Protein AF-0000000075722194 (afdb_homodimer)

pLDDT: mean 73.68, std 19.38, range [21.11, 94.06]

Nearest PDB structures (foldseek):
  9ce3-assembly1_A  TM=5.759E-01  e=1.492E-02  Homo sapiens
  3m8q-assembly1_B  TM=3.827E-01  e=5.830E-01  HIV-1 M:B_HXB2R
  3di6-assembly1_B  TM=3.808E-01  e=1.937E+00  HIV-1 M:B_HXB2R
  2ckq-assembly1_A  TM=3.871E-01  e=3.421E+00  Homo sapiens
  9ce3-assembly1_A  TM=5.761E-01  e=2.405E-02  Homo sapiens

Solvent-accessible surface area (backbone atoms only — not comparable to full-atom values): 11396 Å² total; per-residue (Å²): 122,89,60,76,87,54,60,47,37,36,37,39,38,31,50,43,80,91,59,28,29,40,36,34,57,44,65,41,91,89,52,74,88,60,55,95,56,81,46,75,43,77,42,47,63,85,51,40,50,59,49,51,54,52,32,36,51,37,45,52,55,47,41,51,32,54,74,68,65,48,82,62,74,64,65,59,64,44,48,49,48,50,51,50,46,48,47,54,58,49,45,58,52,40,56,38,55,60,40,23,63,23,112,121,89,59,76,87,54,59,46,35,37,38,39,38,30,50,43,79,92,59,28,29,40,35,34,59,46,65,40,91,87,52,76,89,60,56,92,56,82,45,74,45,77,41,46,64,84,51,41,50,59,49,52,52,51,32,37,52,36,44,53,55,48,40,51,32,54,73,69,65,47,84,64,73,64,65,59,62,44,49,49,47,49,50,50,47,48,46,55,58,48,46,58,52,41,57,36,55,60,40,22,62,24,113

Radius of gyration: 18.72 Å; Cα contacts (8 Å, |Δi|>4): 293; chains: 2; bounding box: 28×49×56 Å

Secondary structure (DSSP, 8-state):
---GGG-SEEEEEEEETTTEEEEEEEE-TTSPP-SS--SEEEEETTTHHHHHHHHHHHHHHHHHHHHHT----HHHHHHHHHHHHHHHHHHHHHHHHHHH---/---GGG-SEEEEEEEETTTEEEEEEEE-TTPPP-SS--SEEEEETTTHHHHHHHHHHHHHHHHHHHHHT----HHHHHHHHHHHHHHHHHHHHHHHHHHH---

Foldseek 3Di:
DPDPLLPQKDKDWDDDPPQKIWIAIDGDPPFDDDFDDHGIDIDHNVCVVLRVQLRVLLSNVSSVCVVVVPPPDSPPSSVVSVVVSCCVVVVVVVVVVVVPPPD/DPDPLLPQKDKDWDDDPPQKIWIAIDGDPPFDDDFPDHGIDIDHNVCVVLRVQLRVLLSNVSSVCVVVVPPPPSPPVSVVSVVVSCCVVVVVVVVVVVVPPPD

InterPro domains:
  IPR000331 Rap/Ran-GAP domain [PF02145] (1-65)
  IPR027107 Tuberin/Ral GTPase-activating protein subunit alpha [PTHR10063] (2-76)
  IPR035974 Rap/Ran-GAP superfamily [G3DSA:3.40.50.11210] (1-64)
  IPR035974 Rap/Ran-GAP superfamily [SSF111347] (1-68)

Sequence (206 aa):
MITSQFNHAHIVIYPLPHAKFAVHVFQKTGVKWFGSLRGKSVISAQALPTFIRYTAIEADVLAREFTAGIKMLPSEKVLNSRKTLWEMTNDKDNTFDQAVSLDMITSQFNHAHIVIYPLPHAKFAVHVFQKTGVKWFGSLRGKSVISAQALPTFIRYTAIEADVLAREFTAGIKMLPSEKVLNSRKTLWEMTNDKDNTFDQAVSLD

Organism: Trichomonas vaginalis (strain ATCC PRA-98 / G3) (NCBI:txid412133)

Structure (mmCIF, N/CA/C/O backbone):
data_AF-0000000075722194-model_v1
#
loop_
_entity.id
_entity.type
_entity.pdbx_description
1 polymer 'Rap-GAP domain-containing protein'
#
loop_
_atom_site.group_PDB
_atom_site.id
_atom_site.type_symbol
_atom_site.label_atom_id
_atom_site.label_alt_id
_atom_site.label_comp_id
_atom_site.label_asym_id
_atom_site.label_entity_id
_atom_site.label_seq_id
_atom_site.pdbx_PDB_ins_code
_atom_site.Cartn_x
_atom_site.Cartn_y
_atom_site.Cartn_z
_atom_site.occupancy
_atom_site.B_iso_or_equiv
_atom_site.auth_seq_id
_atom_site.auth_comp_id
_atom_site.auth_asym_id
_atom_site.auth_atom_id
_atom_site.pdbx_PDB_model_num
ATOM 1 N N . MET A 1 1 ? -13.242 -11.523 6.914 1 36.56 1 MET A N 1
ATOM 2 C CA . MET A 1 1 ? -11.805 -11.625 7.168 1 36.56 1 MET A CA 1
ATOM 3 C C . MET A 1 1 ? -11.055 -11.984 5.887 1 36.56 1 MET A C 1
ATOM 5 O O . MET A 1 1 ? -11.562 -12.727 5.051 1 36.56 1 MET A O 1
ATOM 9 N N . ILE A 1 2 ? -10.242 -11.062 5.289 1 46.34 2 ILE A N 1
ATOM 10 C CA . ILE A 1 2 ? -9.492 -11.492 4.117 1 46.34 2 ILE A CA 1
ATOM 11 C C . ILE A 1 2 ? -8.93 -12.891 4.348 1 46.34 2 ILE A C 1
ATOM 13 O O . ILE A 1 2 ? -8.266 -13.141 5.359 1 46.34 2 ILE A O 1
ATOM 17 N N . THR A 1 3 ? -9.531 -13.875 3.943 1 50.94 3 THR A N 1
ATOM 18 C CA . THR A 1 3 ? -9.133 -15.258 4.156 1 50.94 3 THR A CA 1
ATOM 19 C C . THR A 1 3 ? -7.652 -15.453 3.836 1 50.94 3 THR A C 1
ATOM 21 O O . THR A 1 3 ? -7.094 -14.75 2.996 1 50.94 3 THR A O 1
ATOM 24 N N . SER A 1 4 ? -6.887 -16.141 4.727 1 58.31 4 SER A N 1
ATOM 25 C CA . SER A 1 4 ? -5.488 -16.562 4.766 1 58.31 4 SER A CA 1
ATOM 26 C C . SER A 1 4 ? -5.051 -17.141 3.424 1 58.31 4 SER A C 1
ATOM 28 O O . SER A 1 4 ? -3.857 -17.172 3.113 1 58.31 4 SER A O 1
ATOM 30 N N . GLN A 1 5 ? -6.109 -17.5 2.605 1 61.31 5 GLN A N 1
ATOM 31 C CA . GLN A 1 5 ? -5.707 -18.281 1.438 1 61.31 5 GLN A CA 1
ATOM 32 C C . GLN A 1 5 ? -5.062 -17.391 0.38 1 61.31 5 GLN A C 1
ATOM 34 O O . GLN A 1 5 ? -4.258 -17.859 -0.428 1 61.31 5 GLN A O 1
ATOM 39 N N . PHE A 1 6 ? -5.219 -16.172 0.471 1 63.5 6 PHE A N 1
ATOM 40 C CA . PHE A 1 6 ? -4.707 -15.32 -0.602 1 63.5 6 PHE A CA 1
ATOM 41 C C . PHE A 1 6 ? -3.668 -14.344 -0.073 1 63.5 6 PHE A C 1
ATOM 43 O O . PHE A 1 6 ? -3.178 -13.492 -0.814 1 63.5 6 PHE A O 1
ATOM 50 N N . ASN A 1 7 ? -3.348 -14.57 1.104 1 76.44 7 ASN A N 1
ATOM 51 C CA . ASN A 1 7 ? -2.426 -13.586 1.657 1 76.44 7 ASN A CA 1
ATOM 52 C C . ASN A 1 7 ? -0.975 -14.039 1.525 1 76.44 7 ASN A C 1
ATOM 54 O O . ASN A 1 7 ? -0.29 -14.242 2.529 1 76.44 7 ASN A O 1
ATOM 58 N N . HIS A 1 8 ? -0.512 -14.258 0.305 1 87.31 8 HIS A N 1
ATOM 59 C CA . HIS A 1 8 ? 0.853 -14.719 0.075 1 87.31 8 HIS A CA 1
ATOM 60 C 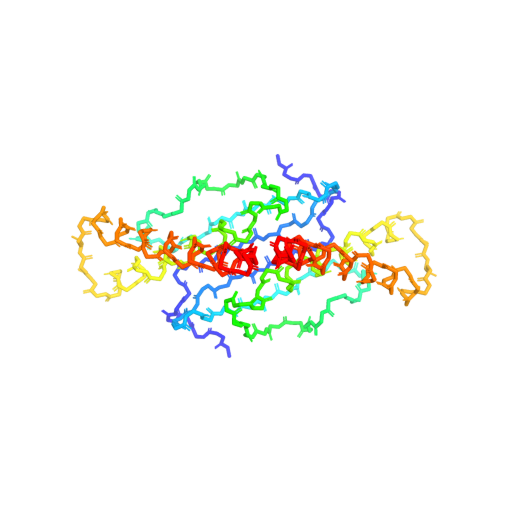C . HIS A 1 8 ? 1.833 -13.547 0.053 1 87.31 8 HIS A C 1
ATOM 62 O O . HIS A 1 8 ? 3.043 -13.742 0.188 1 87.31 8 HIS A O 1
ATOM 68 N N . ALA A 1 9 ? 1.311 -12.43 -0.056 1 89.94 9 ALA A N 1
ATOM 69 C CA . ALA A 1 9 ? 2.158 -11.234 -0.101 1 89.94 9 ALA A CA 1
ATOM 70 C C . ALA A 1 9 ? 1.374 -9.992 0.293 1 89.94 9 ALA A C 1
ATOM 72 O O . ALA A 1 9 ? 0.144 -9.969 0.207 1 89.94 9 ALA A O 1
ATOM 73 N N . HIS A 1 10 ? 2.047 -9.039 0.814 1 92.56 10 HIS A N 1
ATOM 74 C CA . HIS A 1 10 ? 1.405 -7.742 1.019 1 92.56 10 HIS A CA 1
ATOM 75 C C . HIS A 1 10 ? 2.42 -6.605 0.938 1 92.56 10 HIS A C 1
ATOM 77 O O . HIS A 1 10 ? 3.625 -6.836 1.058 1 92.56 10 HIS A O 1
ATOM 83 N N . ILE A 1 11 ? 1.909 -5.461 0.648 1 93.88 11 ILE A N 1
ATOM 84 C CA . ILE A 1 11 ? 2.695 -4.246 0.487 1 93.88 11 ILE A CA 1
ATOM 85 C C . ILE A 1 11 ? 2.316 -3.236 1.569 1 93.88 11 ILE A C 1
ATOM 87 O O . ILE A 1 11 ? 1.134 -2.961 1.782 1 93.88 11 ILE A O 1
ATOM 91 N N . VAL A 1 12 ? 3.301 -2.727 2.275 1 94 12 VAL A N 1
ATOM 92 C CA . VAL A 1 12 ? 3.068 -1.68 3.266 1 94 12 VAL A CA 1
ATOM 93 C C . VAL A 1 12 ? 3.635 -0.355 2.756 1 94 12 VAL A C 1
ATOM 95 O O . VAL A 1 12 ? 4.797 -0.286 2.346 1 94 12 VAL A O 1
ATOM 98 N N . ILE A 1 13 ? 2.799 0.685 2.795 1 94.06 13 ILE A N 1
ATOM 99 C CA . ILE A 1 13 ? 3.174 2.004 2.297 1 94.06 13 ILE A CA 1
ATOM 100 C C . ILE A 1 13 ? 3.125 3.018 3.438 1 94.06 13 ILE A C 1
ATOM 102 O O . ILE A 1 13 ? 2.113 3.133 4.133 1 94.06 13 ILE A O 1
ATOM 106 N N . TYR A 1 14 ? 4.176 3.732 3.604 1 91.94 14 TYR A N 1
ATOM 107 C CA . TYR A 1 14 ? 4.262 4.828 4.562 1 91.94 14 TYR A CA 1
ATOM 108 C C . TYR A 1 14 ? 4.414 6.164 3.846 1 91.94 14 TYR A C 1
ATOM 110 O O . TYR A 1 14 ? 5.453 6.441 3.246 1 91.94 14 TYR A O 1
ATOM 118 N N . PRO A 1 15 ? 3.355 6.973 3.943 1 89 15 PRO A N 1
ATOM 119 C CA . PRO A 1 15 ? 3.539 8.305 3.369 1 89 15 PRO A CA 1
ATOM 120 C C . PRO A 1 15 ? 4.621 9.117 4.086 1 89 15 PRO A C 1
ATOM 122 O O . PRO A 1 15 ? 4.676 9.117 5.316 1 89 15 PRO A O 1
ATOM 125 N N . LEU A 1 16 ? 5.504 9.742 3.238 1 85.31 16 LEU A N 1
ATOM 126 C CA . LEU A 1 16 ? 6.574 10.594 3.744 1 85.31 16 LEU A CA 1
ATOM 127 C C . LEU A 1 16 ? 6.391 12.031 3.271 1 85.31 16 LEU A C 1
ATOM 129 O O . LEU A 1 16 ? 5.574 12.297 2.389 1 85.31 16 LEU A O 1
ATOM 133 N N . PRO A 1 17 ? 7.055 12.859 3.832 1 78.94 17 PRO A N 1
ATOM 134 C CA . PRO A 1 17 ? 7.02 14.242 3.33 1 78.94 17 PRO A CA 1
ATOM 135 C C . PRO A 1 17 ? 7.523 14.359 1.893 1 78.94 17 PRO A C 1
ATOM 137 O O . PRO A 1 17 ? 8.297 13.516 1.437 1 78.94 17 PRO A O 1
ATOM 140 N N . HIS A 1 18 ? 6.988 15.453 1.133 1 79.25 18 HIS A N 1
ATOM 141 C CA . HIS A 1 18 ? 7.434 15.812 -0.208 1 79.25 18 HIS A CA 1
ATOM 142 C C . HIS A 1 18 ? 7.027 14.75 -1.227 1 79.25 18 HIS A C 1
ATOM 144 O O . HIS A 1 18 ? 7.82 14.383 -2.098 1 79.25 18 HIS A O 1
ATOM 150 N N . ALA A 1 19 ? 5.953 14.117 -1.006 1 78.94 19 ALA A N 1
ATOM 151 C CA . ALA A 1 19 ? 5.316 13.195 -1.95 1 78.94 19 ALA A CA 1
ATOM 152 C C . ALA A 1 19 ? 6.184 11.961 -2.182 1 78.94 19 ALA A C 1
ATOM 154 O O . ALA A 1 19 ? 6.336 11.508 -3.318 1 78.94 19 ALA A O 1
ATOM 155 N N . LYS A 1 20 ? 6.879 11.547 -1.143 1 87.12 20 LYS A N 1
ATOM 156 C CA . LYS A 1 20 ? 7.617 10.289 -1.179 1 87.12 20 LYS A CA 1
ATOM 157 C C . LYS A 1 20 ? 6.926 9.219 -0.343 1 87.12 20 LYS A C 1
ATOM 159 O O . LYS A 1 20 ? 6.125 9.539 0.54 1 87.12 20 LYS A O 1
ATOM 164 N N . PHE A 1 21 ? 7.227 8.008 -0.657 1 89.94 21 PHE A N 1
ATOM 165 C CA . PHE A 1 21 ? 6.59 6.871 0.004 1 89.94 21 PHE A CA 1
ATOM 166 C C . PHE A 1 21 ? 7.613 5.801 0.352 1 89.94 21 PHE A C 1
ATOM 168 O O . PHE A 1 21 ? 8.336 5.32 -0.522 1 89.94 21 PHE A O 1
ATOM 175 N N . ALA A 1 22 ? 7.73 5.457 1.596 1 92.56 22 ALA A N 1
ATOM 176 C CA . ALA A 1 22 ? 8.43 4.227 1.951 1 92.56 22 ALA A CA 1
ATOM 177 C C . ALA A 1 22 ? 7.555 3.004 1.707 1 92.56 22 ALA A C 1
ATOM 179 O O . ALA A 1 22 ? 6.398 2.965 2.137 1 92.56 22 ALA A O 1
ATOM 180 N N . VAL A 1 23 ? 8.062 2.033 0.975 1 93.62 23 VAL A N 1
ATOM 181 C CA . VAL A 1 23 ? 7.305 0.837 0.619 1 93.62 23 VAL A CA 1
ATOM 182 C C . VAL A 1 23 ? 8.055 -0.408 1.083 1 93.62 23 VAL A C 1
ATOM 184 O O . VAL A 1 23 ? 9.281 -0.477 0.971 1 93.62 23 VAL A O 1
ATOM 187 N N . HIS A 1 24 ? 7.359 -1.319 1.658 1 93.19 24 HIS A N 1
ATOM 188 C CA . HIS A 1 24 ? 7.895 -2.611 2.078 1 93.19 24 HIS A CA 1
ATOM 189 C C . HIS A 1 24 ? 7.039 -3.758 1.55 1 93.19 24 HIS A C 1
ATOM 191 O O . HIS A 1 24 ? 5.816 -3.762 1.732 1 93.19 24 HIS A O 1
ATOM 197 N N . VAL A 1 25 ? 7.695 -4.695 0.867 1 92.94 25 VAL A N 1
ATOM 198 C CA . VAL A 1 25 ? 7.004 -5.859 0.321 1 92.94 25 VAL A CA 1
ATOM 199 C C . VAL A 1 25 ? 7.297 -7.086 1.183 1 92.94 25 VAL A C 1
ATOM 201 O O . VAL A 1 25 ? 8.453 -7.371 1.494 1 92.94 25 VAL A O 1
ATOM 204 N N . PHE A 1 26 ? 6.223 -7.703 1.594 1 91.06 26 PHE A N 1
ATOM 205 C CA . PHE A 1 26 ? 6.32 -8.922 2.389 1 91.06 26 PHE A CA 1
ATOM 206 C C . PHE A 1 26 ? 5.746 -10.109 1.63 1 91.06 26 PHE A C 1
ATOM 208 O O . PHE A 1 26 ? 4.758 -9.977 0.903 1 91.06 26 PHE A O 1
ATOM 215 N N . GLN A 1 27 ? 6.461 -11.234 1.793 1 89.56 27 GLN A N 1
ATOM 216 C CA . GLN A 1 27 ? 5.945 -12.469 1.219 1 89.56 27 GLN A CA 1
ATOM 217 C C . GLN A 1 27 ? 6.023 -13.617 2.223 1 89.56 27 GLN A C 1
ATOM 219 O O . GLN A 1 27 ? 6.887 -13.625 3.102 1 89.56 27 GLN A O 1
ATOM 224 N N . LYS A 1 28 ? 5.176 -14.516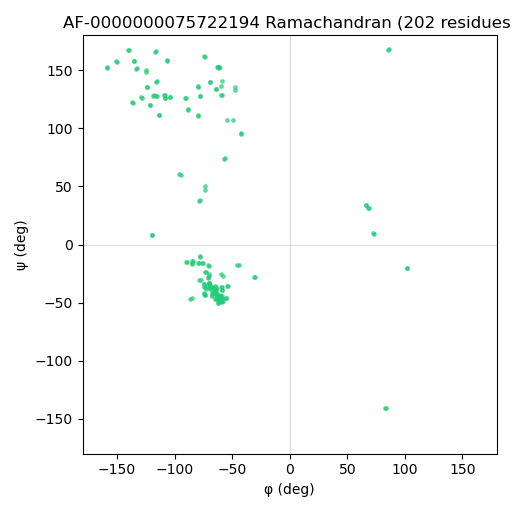 2.123 1 88.88 28 LYS A N 1
ATOM 225 C CA . LYS A 1 28 ? 5.176 -15.719 2.953 1 88.88 28 LYS A CA 1
ATOM 226 C C . LYS A 1 28 ? 6.449 -16.531 2.738 1 88.88 28 LYS A C 1
ATOM 228 O O . LYS A 1 28 ? 7 -16.562 1.637 1 88.88 28 LYS A O 1
ATOM 233 N N . THR A 1 29 ? 6.773 -17.234 3.795 1 88.75 29 THR A N 1
ATOM 234 C CA . THR A 1 29 ? 7.906 -18.156 3.688 1 88.75 29 THR A CA 1
ATOM 235 C C . THR A 1 29 ? 7.672 -19.188 2.586 1 88.75 29 THR A C 1
ATOM 237 O O . THR A 1 29 ? 6.586 -19.75 2.486 1 88.75 29 THR A O 1
ATOM 240 N N . GLY A 1 30 ? 8.641 -19.359 1.651 1 86.12 30 GLY A N 1
ATOM 241 C CA . GLY A 1 30 ? 8.523 -20.344 0.583 1 86.12 30 GLY A CA 1
ATOM 242 C C . GLY A 1 30 ? 8.125 -19.734 -0.747 1 86.12 30 GLY A C 1
ATOM 243 O O . GLY A 1 30 ? 8.281 -20.359 -1.796 1 86.12 30 GLY A O 1
ATOM 244 N N . VAL A 1 31 ? 7.59 -18.625 -0.65 1 85.5 31 VAL A N 1
ATOM 245 C CA . VAL A 1 31 ? 7.246 -17.938 -1.891 1 85.5 31 VAL A CA 1
ATOM 246 C C . VAL A 1 31 ? 8.492 -17.281 -2.482 1 85.5 31 VAL A C 1
ATOM 248 O O . VAL A 1 31 ? 9.289 -16.672 -1.76 1 85.5 31 VAL A O 1
ATOM 251 N N . LYS A 1 32 ? 8.641 -17.422 -3.746 1 84.75 32 LYS A N 1
ATOM 252 C CA . LYS A 1 32 ? 9.758 -16.797 -4.434 1 84.75 32 LYS A CA 1
ATOM 253 C C . LYS A 1 32 ? 9.68 -15.273 -4.332 1 84.75 32 LYS A C 1
ATOM 255 O O . LYS A 1 32 ? 8.586 -14.703 -4.34 1 84.75 32 LYS A O 1
ATOM 260 N N . TRP A 1 33 ? 10.852 -14.695 -4.395 1 84.38 33 TRP A N 1
ATOM 261 C CA . TRP A 1 33 ? 10.914 -13.242 -4.352 1 84.38 33 TRP A CA 1
ATOM 262 C C . TRP A 1 33 ? 10.336 -12.633 -5.629 1 84.38 33 TRP A C 1
ATOM 264 O O . TRP A 1 33 ? 10.531 -13.172 -6.723 1 84.38 33 TRP A O 1
ATOM 274 N N . PHE A 1 34 ? 9.617 -11.57 -5.398 1 83.44 34 PHE A N 1
ATOM 275 C CA . PHE A 1 34 ? 9.016 -10.875 -6.527 1 83.44 34 PHE A CA 1
ATOM 276 C C . PHE A 1 34 ? 9.094 -9.367 -6.34 1 83.44 34 PHE A C 1
ATOM 278 O O . PHE A 1 34 ? 9.398 -8.891 -5.246 1 83.44 34 PHE A O 1
ATOM 285 N N . GLY A 1 35 ? 8.805 -8.656 -7.465 1 81 35 GLY A N 1
ATOM 286 C CA . GLY A 1 35 ? 8.828 -7.203 -7.461 1 81 35 GLY A CA 1
ATOM 287 C C . GLY A 1 35 ? 10.203 -6.625 -7.734 1 81 35 GLY A C 1
ATOM 288 O O . GLY A 1 35 ? 11.188 -7.363 -7.785 1 81 35 GLY A O 1
ATOM 289 N N . SER A 1 36 ? 10.195 -5.371 -7.965 1 77.38 36 SER A N 1
ATOM 290 C CA . SER A 1 36 ? 11.422 -4.684 -8.344 1 77.38 36 SER A CA 1
ATOM 291 C C . SER A 1 36 ? 12.227 -4.27 -7.117 1 77.38 36 SER A C 1
ATOM 293 O O . SER A 1 36 ? 13.422 -3.979 -7.223 1 77.38 36 SER A O 1
ATOM 295 N N . LEU A 1 37 ? 11.578 -4.277 -6.004 1 73.44 37 LEU A N 1
ATOM 296 C CA . LEU A 1 37 ? 12.258 -3.797 -4.805 1 73.44 37 LEU A CA 1
ATOM 297 C C . LEU A 1 37 ? 12.297 -4.879 -3.732 1 73.44 37 LEU A C 1
ATOM 299 O O . LEU A 1 37 ? 11.344 -5.648 -3.586 1 73.44 37 LEU A O 1
ATOM 303 N N . ARG A 1 38 ? 13.523 -5.199 -3.396 1 75.75 38 ARG A N 1
ATOM 304 C CA . ARG A 1 38 ? 13.656 -6.141 -2.293 1 75.75 38 ARG A CA 1
ATOM 305 C C . ARG A 1 38 ? 13.688 -5.414 -0.952 1 75.75 38 ARG A C 1
ATOM 307 O O . ARG A 1 38 ? 14.531 -4.543 -0.731 1 75.75 38 ARG A O 1
ATOM 314 N N . GLY A 1 39 ? 12.664 -5.727 -0.186 1 77.69 39 GLY A N 1
ATOM 315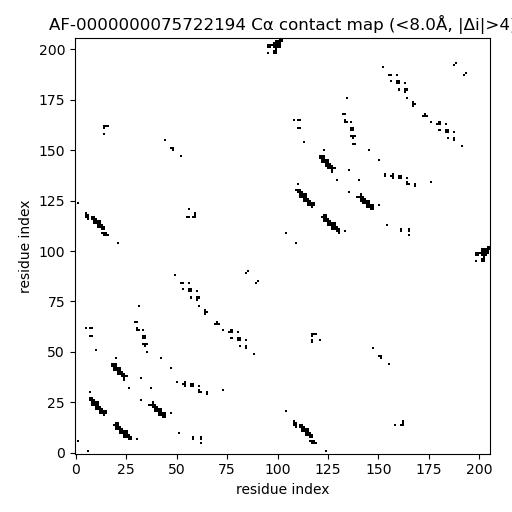 C CA . GLY A 1 39 ? 12.633 -5.129 1.139 1 77.69 39 GLY A CA 1
ATOM 316 C C . GLY A 1 39 ? 12.062 -3.725 1.148 1 77.69 39 GLY A C 1
ATOM 317 O O . GLY A 1 39 ? 11.102 -3.438 0.435 1 77.69 39 GLY A O 1
ATOM 318 N N . LYS A 1 40 ? 12.695 -2.854 1.98 1 86.94 40 LYS A N 1
ATOM 319 C CA . LYS A 1 40 ? 12.203 -1.492 2.168 1 86.94 40 LYS A CA 1
ATOM 320 C C . LYS A 1 40 ? 12.836 -0.535 1.163 1 86.94 40 LYS A C 1
ATOM 322 O O . LYS A 1 40 ? 14.047 -0.565 0.952 1 86.94 40 LYS A O 1
ATOM 327 N N . SER A 1 41 ? 12.016 0.212 0.42 1 92.06 41 SER A N 1
ATOM 328 C CA . SER A 1 41 ? 12.453 1.209 -0.553 1 92.06 41 SER A CA 1
ATOM 329 C C . SER A 1 41 ? 11.641 2.492 -0.431 1 92.06 41 SER A C 1
ATOM 331 O O . SER A 1 41 ? 10.562 2.496 0.163 1 92.06 41 SER A O 1
ATOM 333 N N . VAL A 1 42 ? 12.227 3.609 -0.918 1 92.06 42 VAL A N 1
ATOM 334 C CA . VAL A 1 42 ? 11.508 4.871 -1.03 1 92.06 42 VAL A CA 1
ATOM 335 C C . VAL A 1 42 ? 11.219 5.176 -2.5 1 92.06 42 VAL A C 1
ATOM 337 O O . VAL A 1 42 ? 12.133 5.137 -3.334 1 92.06 42 VAL A O 1
ATOM 340 N N . ILE A 1 43 ? 9.891 5.422 -2.803 1 91.12 43 ILE A N 1
ATOM 341 C CA . ILE A 1 43 ? 9.445 5.605 -4.18 1 91.12 43 ILE A CA 1
ATOM 342 C C . ILE A 1 43 ? 8.719 6.941 -4.316 1 91.12 43 ILE A C 1
ATOM 344 O O . ILE A 1 43 ? 8.094 7.414 -3.361 1 91.12 43 ILE A O 1
ATOM 348 N N . SER A 1 44 ? 8.82 7.562 -5.523 1 86.94 44 SER A N 1
ATOM 349 C CA . SER A 1 44 ? 8.102 8.805 -5.801 1 86.94 44 SER A CA 1
ATOM 350 C C . SER A 1 44 ? 6.609 8.547 -6.004 1 86.94 44 SER A C 1
ATOM 352 O O . SER A 1 44 ? 6.203 7.418 -6.289 1 86.94 44 SER A O 1
ATOM 354 N N . ALA A 1 45 ? 5.855 9.602 -5.883 1 83.56 45 ALA A N 1
ATOM 355 C CA . ALA A 1 45 ? 4.418 9.539 -6.137 1 83.56 45 ALA A CA 1
ATOM 356 C C . ALA A 1 45 ? 4.129 9.07 -7.559 1 83.56 45 ALA A C 1
ATOM 358 O O . ALA A 1 45 ? 3.178 8.32 -7.793 1 83.56 45 ALA A O 1
ATOM 359 N N . GLN A 1 46 ? 4.941 9.484 -8.484 1 83 46 GLN A N 1
ATOM 360 C CA . GLN A 1 46 ? 4.734 9.18 -9.898 1 83 46 GLN A CA 1
ATOM 361 C C . GLN A 1 46 ? 4.984 7.703 -10.18 1 83 46 GLN A C 1
ATOM 363 O O . GLN A 1 46 ? 4.305 7.102 -11.016 1 83 46 GLN A O 1
ATOM 368 N N . ALA A 1 47 ? 5.871 7.113 -9.5 1 85.69 47 ALA A N 1
ATOM 369 C CA . ALA A 1 47 ? 6.277 5.734 -9.766 1 85.69 47 ALA A CA 1
ATOM 370 C C . ALA A 1 47 ? 5.422 4.754 -8.969 1 85.69 47 ALA A C 1
ATOM 372 O O . ALA A 1 47 ? 5.367 3.564 -9.297 1 85.69 47 ALA A O 1
ATOM 373 N N . LEU A 1 48 ? 4.73 5.223 -8.016 1 87.81 48 LEU A N 1
ATOM 374 C CA . LEU A 1 48 ? 4.074 4.367 -7.031 1 87.81 48 LEU A CA 1
ATOM 375 C C . LEU A 1 48 ? 3.008 3.498 -7.688 1 87.81 48 LEU A C 1
ATOM 377 O O . LEU A 1 48 ? 2.98 2.281 -7.48 1 87.81 48 LEU A O 1
ATOM 381 N N . PRO A 1 49 ? 2.162 4.117 -8.523 1 84.69 49 PRO A N 1
ATOM 382 C CA . PRO A 1 49 ? 1.106 3.295 -9.125 1 84.69 49 PRO A CA 1
ATOM 383 C C . PRO A 1 49 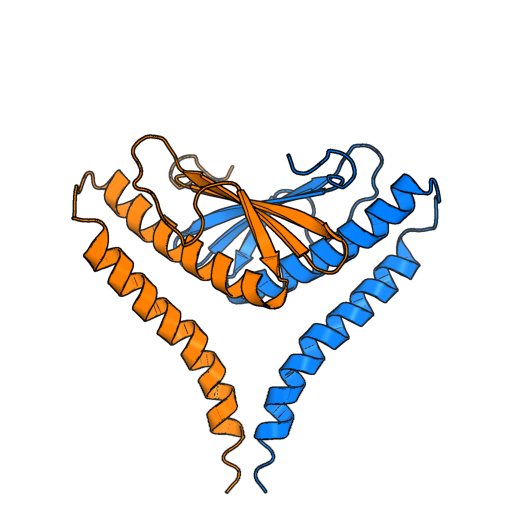? 1.657 2.127 -9.938 1 84.69 49 PRO A C 1
ATOM 385 O O . PRO A 1 49 ? 1.179 0.997 -9.797 1 84.69 49 PRO A O 1
ATOM 388 N N . THR A 1 50 ? 2.572 2.389 -10.719 1 84.25 50 THR A N 1
ATOM 389 C CA . THR A 1 50 ? 3.17 1.356 -11.555 1 84.25 50 THR A CA 1
ATOM 390 C C . THR A 1 50 ? 3.854 0.292 -10.703 1 84.25 50 THR A C 1
ATOM 392 O O . THR A 1 50 ? 3.721 -0.904 -10.969 1 84.25 50 THR A O 1
ATOM 395 N N . PHE A 1 51 ? 4.523 0.718 -9.742 1 87.31 51 PHE A N 1
ATOM 396 C CA . PHE A 1 51 ? 5.199 -0.2 -8.836 1 87.31 51 PHE A CA 1
ATOM 397 C C . PHE A 1 51 ? 4.199 -1.154 -8.188 1 87.31 51 PHE A C 1
ATOM 399 O O . PHE A 1 51 ? 4.41 -2.369 -8.18 1 87.31 51 PHE A O 1
ATOM 406 N N . ILE A 1 52 ? 3.145 -0.588 -7.664 1 88.88 52 ILE A N 1
ATOM 407 C CA . ILE A 1 52 ? 2.148 -1.385 -6.957 1 88.88 52 ILE A CA 1
ATOM 408 C C . ILE A 1 52 ? 1.518 -2.393 -7.914 1 88.88 52 ILE A C 1
ATOM 410 O O . ILE A 1 52 ? 1.366 -3.568 -7.578 1 88.88 52 ILE A O 1
ATOM 414 N N . ARG A 1 53 ? 1.221 -1.902 -9.047 1 84.81 53 ARG A N 1
ATOM 415 C CA . ARG A 1 53 ? 0.577 -2.768 -10.031 1 84.81 53 ARG A CA 1
ATOM 416 C C . ARG A 1 53 ? 1.496 -3.916 -10.43 1 84.81 53 ARG A C 1
ATOM 418 O O . ARG A 1 53 ? 1.066 -5.07 -10.492 1 84.81 53 ARG A O 1
ATOM 425 N N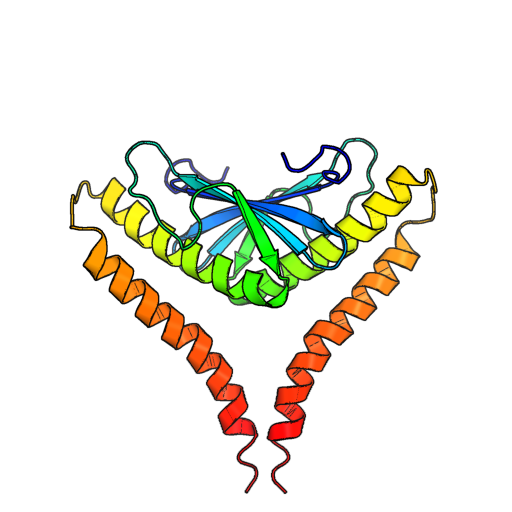 . TYR A 1 54 ? 2.693 -3.598 -10.695 1 85.81 54 TYR A N 1
ATOM 426 C CA . TYR A 1 54 ? 3.668 -4.605 -11.094 1 85.81 54 TYR A CA 1
ATOM 427 C C . TYR A 1 54 ? 3.883 -5.629 -9.984 1 85.81 54 TYR A C 1
ATOM 429 O O . TYR A 1 54 ? 3.838 -6.836 -10.227 1 85.81 54 TYR A O 1
ATOM 437 N N . THR A 1 55 ? 4.121 -5.176 -8.82 1 88.19 55 THR A N 1
ATOM 438 C CA . THR A 1 55 ? 4.348 -6.039 -7.668 1 88.19 55 THR A CA 1
ATOM 439 C C . THR A 1 55 ? 3.15 -6.949 -7.426 1 88.19 55 THR A C 1
ATOM 441 O O . THR A 1 55 ? 3.316 -8.133 -7.129 1 88.19 55 THR A O 1
ATOM 444 N N . ALA A 1 56 ? 1.985 -6.383 -7.617 1 88.69 56 ALA A N 1
ATOM 445 C CA . ALA A 1 56 ? 0.76 -7.141 -7.375 1 88.69 56 ALA A CA 1
ATOM 446 C C . ALA A 1 56 ? 0.603 -8.266 -8.391 1 88.69 56 ALA A C 1
ATOM 448 O O . ALA A 1 56 ? 0.189 -9.375 -8.047 1 88.69 56 ALA A O 1
ATOM 449 N N . ILE A 1 57 ? 0.85 -7.973 -9.586 1 85.06 57 ILE A N 1
ATOM 450 C CA . ILE A 1 57 ? 0.744 -8.969 -10.641 1 85.06 57 ILE A CA 1
ATOM 451 C C . ILE A 1 57 ? 1.716 -10.117 -10.375 1 85.06 57 ILE A C 1
ATOM 453 O O . ILE A 1 57 ? 1.344 -11.289 -10.461 1 85.06 57 ILE A O 1
ATOM 457 N N . GLU A 1 58 ? 2.928 -9.75 -10.07 1 86.44 58 GLU A N 1
ATOM 458 C CA . GLU A 1 58 ? 3.916 -10.781 -9.773 1 86.44 58 GLU A CA 1
ATOM 459 C C . GLU A 1 58 ? 3.514 -11.586 -8.547 1 86.44 58 GLU A C 1
ATOM 461 O O . GLU A 1 58 ? 3.664 -12.812 -8.523 1 86.44 58 GLU A O 1
ATOM 466 N N . ALA A 1 59 ? 3.072 -10.922 -7.539 1 88 59 ALA A N 1
ATOM 467 C CA . ALA A 1 59 ? 2.611 -11.594 -6.324 1 88 59 ALA A CA 1
ATOM 468 C C . ALA A 1 59 ? 1.526 -12.617 -6.641 1 88 59 ALA A C 1
ATOM 470 O O . ALA A 1 59 ? 1.542 -13.734 -6.109 1 88 59 ALA A O 1
ATOM 471 N N . ASP A 1 60 ? 0.578 -12.195 -7.457 1 83.94 60 ASP A N 1
ATOM 472 C CA . ASP A 1 60 ? -0.524 -13.078 -7.824 1 83.94 60 ASP A CA 1
ATOM 473 C C . ASP A 1 60 ? -0.009 -14.336 -8.531 1 83.94 60 ASP A C 1
ATOM 475 O O . ASP A 1 60 ? -0.447 -15.445 -8.227 1 83.94 60 ASP A O 1
ATOM 479 N N . VAL A 1 61 ? 0.835 -14.203 -9.5 1 83.56 61 VAL A N 1
ATOM 480 C CA . VAL A 1 61 ? 1.39 -15.312 -10.273 1 83.56 61 VAL A CA 1
ATOM 481 C C . VAL A 1 61 ? 2.143 -16.266 -9.344 1 83.56 61 VAL A C 1
ATOM 483 O O . VAL A 1 61 ? 1.923 -17.484 -9.383 1 83.56 61 VAL A O 1
ATOM 486 N N . LEU A 1 62 ? 2.99 -15.727 -8.492 1 86.25 62 LEU A N 1
ATOM 487 C CA . LEU A 1 62 ? 3.828 -16.547 -7.629 1 86.25 62 LEU A CA 1
ATOM 488 C C . LEU A 1 62 ? 2.992 -17.234 -6.555 1 86.25 62 LEU A C 1
ATOM 490 O O . LEU A 1 62 ? 3.297 -18.359 -6.148 1 86.25 62 LEU A O 1
ATOM 494 N N . ALA A 1 63 ? 1.953 -16.531 -6.129 1 85.81 63 ALA A N 1
ATOM 495 C CA . ALA A 1 63 ? 1.036 -17.141 -5.172 1 85.81 63 ALA A CA 1
ATOM 496 C C . ALA A 1 63 ? 0.37 -18.375 -5.77 1 85.81 63 ALA A C 1
ATOM 498 O O . ALA A 1 63 ? 0.223 -19.406 -5.094 1 85.81 63 ALA A O 1
ATOM 499 N N . ARG A 1 64 ? -0.049 -18.266 -6.941 1 83.88 64 ARG A N 1
ATOM 500 C CA . ARG A 1 64 ? -0.684 -19.391 -7.629 1 83.88 64 ARG A CA 1
ATOM 501 C C . ARG A 1 64 ? 0.294 -20.547 -7.805 1 83.88 64 ARG A C 1
ATOM 503 O O . ARG A 1 64 ? -0.073 -21.703 -7.621 1 83.88 64 ARG A O 1
ATOM 510 N N . GLU A 1 65 ? 1.457 -20.156 -8.219 1 84 65 GLU A N 1
ATOM 511 C CA . GLU A 1 65 ? 2.48 -21.188 -8.352 1 84 65 GLU A CA 1
ATOM 512 C C . GLU A 1 65 ? 2.732 -21.891 -7.012 1 84 65 GLU A C 1
ATOM 514 O O . GLU A 1 65 ? 2.875 -23.109 -6.965 1 84 65 GLU A O 1
ATOM 519 N N . PHE A 1 66 ? 2.826 -21.141 -5.977 1 84.88 66 PHE A N 1
ATOM 520 C CA . PHE A 1 66 ? 3.066 -21.656 -4.633 1 84.88 66 PHE A CA 1
ATOM 521 C C . PHE A 1 66 ? 1.95 -22.594 -4.207 1 84.88 66 PHE A C 1
ATOM 523 O O . PHE A 1 66 ? 2.215 -23.688 -3.697 1 84.88 66 PHE A O 1
ATOM 530 N N . THR A 1 67 ? 0.785 -22.234 -4.449 1 84.38 67 THR A N 1
ATOM 531 C CA . THR A 1 67 ? -0.378 -23.016 -4.047 1 84.38 67 THR A CA 1
ATOM 532 C C . THR A 1 67 ? -0.463 -24.312 -4.852 1 84.38 67 THR A C 1
ATOM 534 O O . THR A 1 67 ? -0.879 -25.344 -4.324 1 84.38 67 THR A O 1
ATOM 537 N N . ALA A 1 68 ? -0.076 -24.219 -6.102 1 84.94 68 ALA A N 1
ATOM 538 C CA . ALA A 1 68 ? -0.134 -25.375 -6.992 1 84.94 68 ALA A CA 1
ATOM 539 C C . ALA A 1 68 ? 1.033 -26.328 -6.738 1 84.94 68 ALA A C 1
ATOM 541 O O . ALA A 1 68 ? 1.044 -27.453 -7.238 1 84.94 68 ALA A O 1
ATOM 542 N N . GLY A 1 69 ? 1.963 -25.812 -5.941 1 81.94 69 GLY A N 1
ATOM 543 C CA . GLY A 1 69 ? 3.137 -26.641 -5.699 1 81.94 69 GLY A CA 1
ATOM 544 C C . GLY A 1 69 ? 4.066 -26.719 -6.898 1 81.94 69 GLY A C 1
ATOM 545 O O . GLY A 1 69 ? 4.781 -27.703 -7.07 1 81.94 69 GLY A O 1
ATOM 546 N N . ILE A 1 70 ? 3.842 -25.938 -7.887 1 72.88 70 ILE A N 1
ATOM 547 C CA . ILE A 1 70 ? 4.645 -25.938 -9.102 1 72.88 70 ILE A CA 1
ATOM 548 C C . ILE A 1 70 ? 5.938 -25.156 -8.867 1 72.88 70 ILE A C 1
ATOM 550 O O . ILE A 1 70 ? 5.906 -24.047 -8.328 1 72.88 70 ILE A O 1
ATOM 554 N N . LYS A 1 71 ? 6.984 -25.797 -8.844 1 65.62 71 LYS A N 1
ATOM 555 C CA . LYS A 1 71 ? 8.289 -25.141 -8.789 1 65.62 71 LYS A CA 1
ATOM 556 C C . LYS A 1 71 ? 8.688 -24.609 -10.164 1 65.62 71 LYS A C 1
ATOM 558 O O . LYS A 1 71 ? 9.375 -25.297 -10.922 1 65.62 71 LYS A O 1
ATOM 563 N N . MET A 1 72 ? 7.613 -24.078 -10.883 1 57.75 72 MET A N 1
ATOM 564 C CA . MET A 1 72 ? 8.055 -23.562 -12.18 1 57.75 72 MET A CA 1
ATOM 565 C C . MET A 1 72 ? 9.094 -22.469 -12 1 57.75 72 MET A C 1
ATOM 567 O O . MET A 1 72 ? 9.094 -21.75 -10.992 1 57.75 72 MET A O 1
ATOM 571 N N . LEU A 1 73 ? 10.172 -22.484 -12.805 1 54.53 73 LEU A N 1
ATOM 572 C CA . LEU A 1 73 ? 11.164 -21.406 -12.781 1 54.53 73 LEU A CA 1
ATOM 573 C C . LEU A 1 73 ? 10.5 -20.047 -12.875 1 54.53 73 LEU A C 1
ATOM 575 O O . LEU A 1 73 ? 9.586 -19.844 -13.68 1 54.53 73 LEU A O 1
ATOM 579 N N . PRO A 1 74 ? 10.445 -19.312 -11.898 1 56.28 74 PRO A N 1
ATOM 580 C CA . PRO A 1 74 ? 9.852 -17.984 -11.688 1 56.28 74 PRO A CA 1
ATOM 581 C C . PRO A 1 74 ? 9.859 -17.141 -12.953 1 56.28 74 PRO A C 1
ATOM 583 O O . PRO A 1 74 ? 8.906 -16.406 -13.219 1 56.28 74 PRO A O 1
ATOM 586 N N . SER A 1 75 ? 10.828 -17.344 -13.914 1 61.84 75 SER A N 1
ATOM 587 C CA . SER A 1 75 ? 11.297 -16.328 -14.859 1 61.84 75 SER A CA 1
ATOM 588 C C . SER A 1 75 ? 10.305 -16.156 -16.016 1 61.84 75 SER A C 1
ATOM 590 O O . SER A 1 75 ? 10.031 -15.031 -16.438 1 61.84 75 SER A O 1
ATOM 592 N N . GLU A 1 76 ? 9.578 -17.266 -16.375 1 70.25 76 GLU A N 1
ATOM 593 C CA . GLU A 1 76 ? 8.812 -17.062 -17.594 1 70.25 76 GLU A CA 1
ATOM 594 C C . GLU A 1 76 ? 7.453 -16.438 -17.297 1 70.25 76 GLU A C 1
ATOM 596 O O . GLU A 1 76 ? 7.008 -15.539 -18.016 1 70.25 76 GLU A O 1
ATOM 601 N N . LYS A 1 77 ? 6.766 -16.953 -16.344 1 72.31 77 LYS A N 1
ATOM 602 C CA . L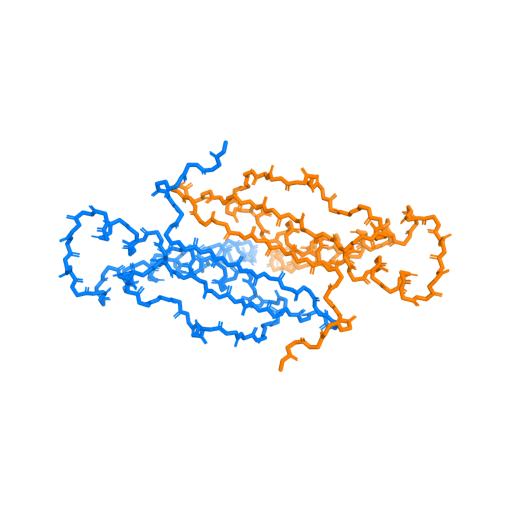YS A 1 77 ? 5.438 -16.438 -16.016 1 72.31 77 LYS A CA 1
ATOM 603 C C . LYS A 1 77 ? 5.516 -15.023 -15.469 1 72.31 77 LYS A C 1
ATOM 605 O O . LYS A 1 77 ? 4.676 -14.18 -15.781 1 72.31 77 LYS A O 1
ATOM 610 N N . VAL A 1 78 ? 6.527 -14.852 -14.727 1 72.69 78 VAL A N 1
ATOM 611 C CA . VAL A 1 78 ? 6.746 -13.508 -14.203 1 72.69 78 VAL A CA 1
ATOM 612 C C . VAL A 1 78 ? 7.059 -12.547 -15.352 1 72.69 78 VAL A C 1
ATOM 614 O O . VAL A 1 78 ? 6.516 -11.445 -15.414 1 72.69 78 VAL A O 1
ATOM 617 N N . LEU A 1 79 ? 7.844 -13.094 -16.25 1 73.12 79 LEU A N 1
ATOM 618 C CA . LEU A 1 79 ? 8.172 -12.297 -17.422 1 73.12 79 LEU A CA 1
ATOM 619 C C . LEU A 1 79 ? 6.926 -12 -18.234 1 73.12 79 LEU A C 1
ATOM 621 O O . LEU A 1 79 ? 6.758 -10.883 -18.75 1 73.12 79 LEU A O 1
ATOM 625 N N . ASN A 1 80 ? 6.098 -12.891 -18.344 1 75.81 80 ASN A N 1
ATOM 626 C CA . ASN A 1 80 ? 4.863 -12.695 -19.094 1 75.81 80 ASN A CA 1
ATOM 627 C C . ASN A 1 80 ? 3.928 -11.719 -18.391 1 75.81 80 ASN A C 1
ATOM 629 O O . ASN A 1 80 ? 3.266 -10.906 -19.031 1 75.81 80 ASN A O 1
ATOM 633 N N . SER A 1 81 ? 3.971 -11.867 -17.109 1 73.81 81 SER A N 1
ATOM 634 C CA . SER A 1 81 ? 3.137 -10.953 -16.344 1 73.81 81 SER A CA 1
ATOM 635 C C . SER A 1 81 ? 3.617 -9.516 -16.484 1 73.81 81 SER A C 1
ATOM 637 O O . SER A 1 81 ? 2.807 -8.594 -16.609 1 73.81 81 SER A O 1
ATOM 639 N N . ARG A 1 82 ? 4.855 -9.359 -16.531 1 74.12 82 ARG A N 1
ATOM 640 C CA . ARG A 1 82 ? 5.434 -8.031 -16.734 1 74.12 82 ARG A CA 1
ATOM 641 C C . ARG A 1 82 ? 5.082 -7.473 -18.109 1 74.12 82 ARG A C 1
ATOM 643 O O . ARG A 1 82 ? 4.789 -6.281 -18.234 1 74.12 82 ARG A O 1
ATOM 650 N N . LYS A 1 83 ? 5.141 -8.266 -18.969 1 74.88 83 LYS A N 1
ATOM 651 C CA . LYS A 1 83 ? 4.758 -7.871 -20.328 1 74.88 83 LYS A CA 1
ATOM 652 C C . LYS A 1 83 ? 3.293 -7.438 -20.375 1 74.88 83 LYS A C 1
ATOM 654 O O . LYS A 1 83 ? 2.965 -6.402 -20.969 1 74.88 83 LYS A O 1
ATOM 659 N N . THR A 1 84 ? 2.51 -8.203 -19.75 1 69.44 84 THR A N 1
ATOM 660 C CA . THR A 1 84 ? 1.086 -7.891 -19.703 1 69.44 84 THR A CA 1
ATOM 661 C C . THR A 1 84 ? 0.848 -6.559 -19 1 69.44 84 THR A C 1
ATOM 663 O O . THR A 1 84 ? 0.067 -5.73 -19.469 1 69.44 84 THR A O 1
ATOM 666 N N . LEU A 1 85 ? 1.483 -6.406 -17.984 1 68.69 85 LEU A N 1
ATOM 667 C CA . LEU A 1 85 ? 1.364 -5.152 -17.234 1 68.69 85 LEU A CA 1
ATOM 668 C C . LEU A 1 85 ? 1.846 -3.977 -18.078 1 68.69 85 LEU A C 1
ATOM 670 O O . LEU A 1 85 ? 1.234 -2.906 -18.078 1 68.69 85 LEU A O 1
ATOM 674 N N . TRP A 1 86 ? 2.947 -4.215 -18.656 1 65.94 86 TRP A N 1
ATOM 675 C CA . TRP A 1 86 ? 3.479 -3.203 -19.562 1 65.94 86 TRP A CA 1
ATOM 676 C C . TRP A 1 86 ? 2.449 -2.826 -20.625 1 65.94 86 TRP A C 1
ATOM 678 O O . TRP A 1 86 ? 2.26 -1.646 -20.922 1 65.94 86 TRP A O 1
ATOM 688 N N . GLU A 1 87 ? 1.743 -3.713 -21.016 1 66.25 87 GLU A N 1
ATOM 689 C CA . GLU A 1 87 ? 0.712 -3.496 -22.031 1 66.25 87 GLU A CA 1
ATOM 690 C C . GLU A 1 87 ? -0.486 -2.754 -21.438 1 66.25 87 GLU A C 1
ATOM 692 O O . GLU A 1 87 ? -1.06 -1.879 -22.094 1 66.25 87 GLU A O 1
ATOM 697 N N . MET A 1 88 ? -0.697 -3.117 -20.297 1 60.75 88 MET A N 1
ATOM 698 C CA . MET A 1 88 ? -1.848 -2.506 -19.641 1 60.75 88 MET A CA 1
ATOM 699 C C . MET A 1 88 ? -1.556 -1.056 -19.266 1 60.75 88 MET A C 1
ATOM 701 O O . MET A 1 88 ? -2.455 -0.213 -19.297 1 60.75 88 MET A O 1
ATOM 705 N N . THR A 1 89 ? -0.482 -0.924 -18.797 1 59.53 89 THR A N 1
ATOM 706 C CA . THR A 1 89 ? -0.091 0.416 -18.375 1 59.53 89 THR A CA 1
ATOM 707 C C . THR A 1 89 ? 0.233 1.292 -19.578 1 59.53 89 THR A C 1
ATOM 709 O O . THR A 1 89 ? 0.011 2.504 -19.547 1 59.53 89 THR A O 1
ATOM 712 N N . ASN A 1 90 ? 0.909 0.726 -20.516 1 56.59 90 ASN A N 1
ATOM 713 C CA . ASN A 1 90 ? 1.224 1.458 -21.734 1 56.59 90 ASN A CA 1
ATOM 714 C C . ASN A 1 90 ? 0.003 1.59 -22.641 1 56.59 90 ASN A C 1
ATOM 716 O O . ASN A 1 90 ? -0.056 2.486 -23.484 1 56.59 90 ASN A O 1
ATOM 720 N N . ASP A 1 91 ? -0.798 0.639 -22.641 1 48.38 91 ASP A N 1
ATOM 721 C CA . ASP A 1 91 ? -2.016 0.822 -23.438 1 48.38 91 ASP A CA 1
ATOM 722 C C . ASP A 1 91 ? -2.84 1.991 -22.906 1 48.38 91 ASP A C 1
ATOM 724 O O . ASP A 1 91 ? -3.463 2.723 -23.672 1 48.38 91 ASP A O 1
ATOM 728 N N . LYS A 1 92 ? -2.969 2.045 -21.703 1 46.44 92 LYS A N 1
ATOM 729 C CA . LYS A 1 92 ? -3.738 3.189 -21.219 1 46.44 92 LYS A CA 1
ATOM 730 C C . LYS A 1 92 ? -3.035 4.504 -21.547 1 46.44 92 LYS A C 1
ATOM 732 O O . LYS A 1 92 ? -3.664 5.562 -21.562 1 46.44 92 LYS A O 1
ATOM 737 N N . ASP A 1 93 ? -1.71 4.551 -21.484 1 38.88 93 ASP A N 1
ATOM 738 C CA . ASP A 1 93 ? -1.053 5.707 -22.078 1 38.88 93 ASP A CA 1
ATOM 739 C C . ASP A 1 93 ? -1.401 5.836 -23.562 1 38.88 93 ASP A C 1
ATOM 741 O O . ASP A 1 93 ? -1.329 6.93 -24.141 1 38.88 93 ASP A O 1
ATOM 745 N N . ASN A 1 94 ? -1.688 4.781 -24.109 1 36.19 94 ASN A N 1
ATOM 746 C CA . ASN A 1 94 ? -2.055 4.914 -25.516 1 36.19 94 ASN A CA 1
ATOM 747 C C . ASN A 1 94 ? -3.441 5.531 -25.688 1 36.19 94 ASN A C 1
ATOM 749 O O . ASN A 1 94 ? -3.84 5.887 -26.797 1 36.19 94 ASN A O 1
ATOM 753 N N . THR A 1 95 ? -4.258 5.449 -24.797 1 34.34 95 THR A N 1
ATOM 754 C CA . THR A 1 95 ? -5.465 6.234 -25.031 1 34.34 95 THR A CA 1
ATOM 755 C C . THR A 1 95 ? -5.172 7.727 -24.922 1 34.34 95 THR A C 1
ATOM 757 O O . THR A 1 95 ? -5.922 8.555 -25.453 1 34.34 95 THR A O 1
ATOM 760 N N . PHE A 1 96 ? -4.086 8.18 -24.312 1 31 96 PHE A N 1
ATOM 761 C CA . PHE A 1 96 ? -3.633 9.555 -24.469 1 31 96 PHE A CA 1
ATOM 762 C C . PHE A 1 96 ? -3.049 9.789 -25.859 1 31 96 PHE A C 1
ATOM 764 O O . PHE A 1 96 ? -3.188 10.875 -26.422 1 31 96 PHE A O 1
ATOM 771 N N . ASP A 1 97 ? -2.357 8.883 -26.484 1 31.98 97 ASP A N 1
ATOM 772 C CA . ASP A 1 97 ? -1.914 9.117 -27.859 1 31.98 97 ASP A CA 1
ATOM 773 C C . ASP A 1 97 ? -3.102 9.18 -28.812 1 31.98 97 ASP A C 1
ATOM 775 O O . ASP A 1 97 ? -3.092 9.953 -29.766 1 31.98 97 ASP A O 1
ATOM 779 N N . GLN A 1 98 ? -4.09 8.391 -28.719 1 30.55 98 GLN A N 1
ATOM 780 C CA . GLN A 1 98 ? -5.152 8.484 -29.703 1 30.55 98 GLN A CA 1
ATOM 781 C C . GLN A 1 98 ? -5.984 9.75 -29.516 1 30.55 98 GLN A C 1
ATOM 783 O O . GLN A 1 98 ? -6.59 10.25 -30.469 1 30.55 98 GLN A O 1
ATOM 788 N N . ALA A 1 99 ? -6.141 10.312 -28.344 1 31.33 99 ALA A N 1
ATOM 789 C CA . ALA A 1 99 ? -6.898 11.562 -28.344 1 31.33 99 ALA A CA 1
ATOM 790 C C . ALA A 1 99 ? -6.109 12.688 -29 1 31.33 99 ALA A C 1
ATOM 792 O O . ALA A 1 99 ? -6.676 13.719 -29.375 1 31.33 99 ALA A O 1
ATOM 793 N N . VAL A 1 100 ? -4.797 12.531 -28.953 1 28.73 100 VAL A N 1
ATOM 794 C CA . VAL A 1 100 ? -4.141 13.734 -29.438 1 28.73 100 VAL A CA 1
ATOM 795 C C . VAL A 1 100 ? -4.18 13.75 -30.969 1 28.73 100 VAL A C 1
ATOM 797 O O . VAL A 1 100 ? -3.705 14.703 -31.594 1 28.73 100 VAL A O 1
ATOM 800 N N . SER A 1 101 ? -4.469 12.57 -31.531 1 26.47 101 SER A N 1
ATOM 801 C CA . SER A 1 101 ? -4.316 12.805 -32.969 1 26.47 101 SER A CA 1
ATOM 802 C C . SER A 1 101 ? -5.473 13.633 -33.5 1 26.47 101 SER A C 1
ATOM 804 O O . SER A 1 101 ? -6.551 13.109 -33.781 1 26.47 101 SER A O 1
ATOM 806 N N . LEU A 1 102 ? -5.836 14.703 -32.844 1 24.16 102 LEU A N 1
ATOM 807 C CA . LEU A 1 102 ? -6.633 15.648 -33.625 1 24.16 102 LEU A CA 1
ATOM 808 C C . LEU A 1 102 ? -5.879 16.078 -34.875 1 24.16 102 LEU A C 1
ATOM 810 O O . LEU A 1 102 ? -4.793 16.656 -34.781 1 24.16 102 LEU A O 1
ATOM 814 N N . ASP A 1 103 ? -5.742 15.289 -35.875 1 21.11 103 ASP A N 1
ATOM 815 C CA . ASP A 1 103 ? -5.746 15.922 -37.188 1 21.11 103 ASP A CA 1
ATOM 816 C C . ASP A 1 103 ? -7.098 16.562 -37.5 1 21.11 103 ASP A C 1
ATOM 818 O O . ASP A 1 103 ? -8.133 16.109 -37 1 21.11 103 ASP A O 1
ATOM 822 N N . MET B 1 1 ? 16.484 3.461 8.906 1 36.62 1 MET B N 1
ATOM 823 C CA . MET B 1 1 ? 15.25 3.125 9.602 1 36.62 1 MET B CA 1
ATOM 824 C C . MET B 1 1 ? 14.203 4.219 9.414 1 36.62 1 MET B C 1
ATOM 826 O O . MET B 1 1 ? 14.531 5.406 9.43 1 36.62 1 MET B O 1
ATOM 830 N N . ILE B 1 2 ? 13.148 3.998 8.594 1 46.06 2 ILE B N 1
ATOM 831 C CA . ILE B 1 2 ? 12.148 5.055 8.508 1 46.06 2 ILE B CA 1
ATOM 832 C C . ILE B 1 2 ? 11.859 5.617 9.898 1 46.06 2 ILE B C 1
ATOM 834 O O . ILE B 1 2 ? 11.562 4.863 10.828 1 46.06 2 ILE B O 1
ATOM 838 N N . THR B 1 3 ? 12.445 6.613 10.297 1 50.84 3 THR B N 1
ATOM 839 C CA . THR B 1 3 ? 12.305 7.207 11.617 1 50.84 3 THR B CA 1
ATOM 840 C C . THR B 1 3 ? 10.836 7.363 12 1 50.84 3 THR B C 1
ATOM 842 O O . THR B 1 3 ? 9.977 7.504 11.125 1 50.84 3 THR B O 1
ATOM 845 N N . SER B 1 4 ? 10.445 7 13.25 1 58.5 4 SER B N 1
ATOM 846 C CA . SER B 1 4 ? 9.188 7.035 13.984 1 58.5 4 SER B CA 1
ATOM 847 C C . SER B 1 4 ? 8.484 8.375 13.812 1 58.5 4 SER B C 1
ATOM 849 O O . SER B 1 4 ? 7.27 8.469 14 1 58.5 4 SER B O 1
ATOM 851 N N . GLN B 1 5 ? 9.297 9.391 13.359 1 61.44 5 GLN B N 1
ATOM 852 C CA . GLN B 1 5 ? 8.703 10.719 13.414 1 61.44 5 GLN B CA 1
ATOM 853 C C . GLN B 1 5 ? 7.68 10.906 12.297 1 61.44 5 GLN B C 1
ATOM 855 O O . GLN B 1 5 ? 6.75 11.703 12.422 1 61.44 5 GLN B O 1
ATOM 860 N N . PHE B 1 6 ? 7.695 10.102 11.352 1 63.66 6 PHE B N 1
ATOM 861 C CA . PHE B 1 6 ? 6.801 10.344 10.219 1 63.66 6 PHE B CA 1
ATOM 862 C C . PHE B 1 6 ? 5.828 9.188 10.047 1 63.66 6 PHE B C 1
ATOM 864 O O . PHE B 1 6 ? 5.047 9.164 9.086 1 63.66 6 PHE B O 1
ATOM 871 N N . ASN B 1 7 ? 5.879 8.375 10.984 1 76.81 7 ASN B N 1
ATOM 872 C CA . ASN B 1 7 ? 5.023 7.211 10.781 1 76.81 7 ASN B CA 1
ATOM 873 C C . ASN B 1 7 ? 3.672 7.379 11.469 1 76.81 7 ASN B C 1
ATOM 875 O O . ASN B 1 7 ? 3.336 6.621 12.383 1 76.81 7 ASN B O 1
ATOM 879 N N . HIS B 1 8 ? 2.92 8.398 11.086 1 87.5 8 HIS B N 1
ATOM 880 C CA . HIS B 1 8 ? 1.623 8.656 11.703 1 87.5 8 HIS B CA 1
ATOM 881 C C . HIS B 1 8 ? 0.524 7.832 11.047 1 87.5 8 HIS B C 1
ATOM 883 O O . HIS B 1 8 ? -0.561 7.672 11.609 1 87.5 8 HIS B O 1
ATOM 889 N N . ALA B 1 9 ? 0.842 7.312 9.961 1 90 9 ALA B N 1
ATOM 890 C CA . ALA B 1 9 ? -0.142 6.508 9.242 1 90 9 ALA B CA 1
ATOM 891 C C . ALA B 1 9 ? 0.539 5.555 8.266 1 90 9 ALA B C 1
ATOM 893 O O . ALA B 1 9 ? 1.682 5.781 7.859 1 90 9 ALA B O 1
ATOM 894 N N . HIS B 1 10 ? -0.088 4.473 7.98 1 92.69 10 HIS B N 1
ATOM 895 C CA . HIS B 1 10 ? 0.396 3.619 6.902 1 92.69 10 HIS B CA 1
ATOM 896 C C . HIS B 1 10 ? -0.75 2.85 6.25 1 92.69 10 HIS B C 1
ATOM 898 O O . HIS B 1 10 ? -1.828 2.725 6.836 1 92.69 10 HIS B O 1
ATOM 904 N N . ILE B 1 11 ? -0.505 2.447 5.051 1 93.94 11 ILE B N 1
ATOM 905 C CA . ILE B 1 11 ? -1.468 1.724 4.227 1 93.94 11 ILE B CA 1
ATOM 906 C C . ILE B 1 11 ? -0.945 0.319 3.939 1 93.94 11 ILE B C 1
ATOM 908 O O . ILE B 1 11 ? 0.198 0.151 3.508 1 93.94 11 ILE B O 1
ATOM 912 N N . VAL B 1 12 ? -1.753 -0.682 4.215 1 94.06 12 VAL B N 1
ATOM 913 C CA . VAL B 1 12 ? -1.403 -2.059 3.885 1 94.06 12 VAL B CA 1
ATOM 914 C C . VAL B 1 12 ? -2.268 -2.547 2.725 1 94.06 12 VAL B C 1
ATOM 916 O O . VAL B 1 12 ? -3.494 -2.428 2.764 1 94.06 12 VAL B O 1
ATOM 919 N N . ILE B 1 13 ? -1.609 -3.088 1.7 1 94.06 13 ILE B N 1
ATOM 920 C CA . ILE B 1 13 ? -2.289 -3.555 0.497 1 94.06 13 ILE B CA 1
ATOM 921 C C . ILE B 1 13 ? -2.066 -5.055 0.327 1 94.06 13 ILE B C 1
ATOM 923 O O . ILE B 1 13 ? -0.926 -5.527 0.341 1 94.06 13 ILE B O 1
ATOM 927 N N . TYR B 1 14 ? -3.111 -5.77 0.15 1 92 14 TYR B N 1
ATOM 928 C CA . TYR B 1 14 ? -3.078 -7.195 -0.149 1 92 14 TYR B CA 1
ATOM 929 C C . TYR B 1 14 ? -3.605 -7.469 -1.553 1 92 14 TYR B C 1
ATOM 931 O O . TYR B 1 14 ? -4.801 -7.324 -1.812 1 92 14 TYR B O 1
ATOM 939 N N . PRO B 1 15 ? -2.693 -7.895 -2.428 1 89.25 15 PRO B N 1
ATOM 940 C CA . PRO B 1 15 ? -3.211 -8.281 -3.742 1 89.25 15 PRO B CA 1
ATOM 941 C C . PRO B 1 15 ? -4.148 -9.484 -3.674 1 89.25 15 PRO B C 1
ATOM 943 O O . PRO B 1 15 ? -3.855 -10.461 -2.977 1 89.25 15 PRO B O 1
ATOM 946 N N . LEU B 1 16 ? -5.309 -9.328 -4.387 1 85.5 16 LEU B N 1
ATOM 947 C CA . LEU B 1 16 ? -6.301 -10.398 -4.477 1 85.5 16 LEU B CA 1
ATOM 948 C C . LEU B 1 16 ? -6.453 -10.875 -5.918 1 85.5 16 LEU B C 1
ATOM 950 O O . LEU B 1 16 ? -5.957 -10.234 -6.848 1 85.5 16 LEU B O 1
ATOM 954 N N . PRO B 1 17 ? -7.051 -11.914 -6.078 1 79.12 17 PRO B N 1
ATOM 955 C CA . PRO B 1 17 ? -7.344 -12.352 -7.445 1 79.12 17 PRO B CA 1
ATOM 956 C C . PRO B 1 17 ? -8.242 -11.367 -8.203 1 79.12 17 PRO B C 1
ATOM 958 O O . PRO B 1 17 ? -8.984 -10.602 -7.578 1 79.12 17 PRO B O 1
ATOM 961 N N . HIS B 1 18 ? -8.109 -11.359 -9.625 1 79.31 18 HIS B N 1
ATOM 962 C CA . HIS B 1 18 ? -8.953 -10.594 -10.531 1 79.31 18 HIS B CA 1
ATOM 963 C C . HIS B 1 18 ? -8.711 -9.094 -10.383 1 79.31 18 HIS B C 1
ATOM 965 O O . HIS B 1 18 ? -9.656 -8.305 -10.359 1 79.31 18 HIS B O 1
ATOM 971 N N . ALA B 1 19 ? -7.527 -8.727 -10.055 1 79 19 ALA B N 1
ATOM 972 C CA . ALA B 1 19 ? -7.066 -7.344 -10.039 1 79 19 ALA B CA 1
ATOM 973 C C . ALA B 1 19 ? -7.785 -6.539 -8.961 1 79 19 ALA B C 1
ATOM 975 O O . ALA B 1 19 ? -8.18 -5.395 -9.195 1 79 19 ALA B O 1
ATOM 976 N N . LYS B 1 20 ? -8.094 -7.203 -7.863 1 87.19 20 LYS B N 1
ATOM 977 C CA . LYS B 1 20 ? -8.633 -6.52 -6.695 1 87.19 20 LYS B CA 1
ATOM 978 C C . LYS B 1 20 ? -7.59 -6.418 -5.586 1 87.19 20 LYS B C 1
ATOM 980 O O . LYS B 1 20 ? -6.621 -7.184 -5.566 1 87.19 20 LYS B O 1
ATOM 985 N N . PHE B 1 21 ? -7.809 -5.484 -4.723 1 89.94 21 PHE B N 1
ATOM 986 C CA . PHE B 1 21 ? -6.863 -5.223 -3.645 1 89.94 21 PHE B CA 1
ATOM 987 C C . PHE B 1 21 ? -7.594 -4.988 -2.326 1 89.94 21 PHE B C 1
ATOM 989 O O . PHE B 1 21 ? -8.461 -4.121 -2.238 1 89.94 21 PHE B O 1
ATOM 996 N N . ALA B 1 22 ? -7.305 -5.754 -1.326 1 92.62 22 ALA B N 1
ATOM 997 C CA . ALA B 1 22 ? -7.703 -5.383 0.03 1 92.62 22 ALA B CA 1
ATOM 998 C C . ALA B 1 22 ? -6.766 -4.324 0.605 1 92.62 22 ALA B C 1
ATOM 1000 O O . ALA B 1 22 ? -5.543 -4.477 0.556 1 92.62 22 ALA B O 1
ATOM 1001 N N . VAL B 1 23 ? -7.312 -3.244 1.098 1 93.62 23 VAL B N 1
ATOM 1002 C CA . VAL B 1 23 ? -6.527 -2.131 1.621 1 93.62 23 VAL B CA 1
ATOM 1003 C C . VAL B 1 23 ? -6.934 -1.844 3.064 1 93.62 23 VAL B C 1
ATOM 1005 O O . VAL B 1 23 ? -8.117 -1.888 3.4 1 93.62 23 VAL B O 1
ATOM 1008 N N . HIS B 1 24 ? -5.992 -1.636 3.896 1 93.25 24 HIS B N 1
ATOM 1009 C CA . HIS B 1 24 ? -6.199 -1.255 5.289 1 93.25 24 HIS B CA 1
ATOM 1010 C C . HIS B 1 24 ? -5.375 -0.024 5.652 1 93.25 24 HIS B C 1
ATOM 1012 O O . HIS B 1 24 ? -4.164 0.011 5.414 1 93.25 24 HIS B O 1
ATOM 1018 N N . VAL B 1 25 ? -6.047 0.988 6.191 1 93.06 25 VAL B N 1
ATOM 1019 C CA . VAL B 1 25 ? -5.383 2.219 6.605 1 93.06 25 VAL B CA 1
ATOM 1020 C C . VAL B 1 25 ? -5.242 2.248 8.125 1 93.06 25 VAL B C 1
ATOM 1022 O O . VAL B 1 25 ? -6.211 2.01 8.852 1 93.06 25 VAL B O 1
ATOM 1025 N N . PHE B 1 26 ? -4.02 2.467 8.539 1 91.25 26 PHE B N 1
ATOM 1026 C CA . PHE B 1 26 ? -3.719 2.566 9.961 1 91.25 26 PHE B CA 1
ATOM 1027 C C . PHE B 1 26 ? -3.217 3.963 10.312 1 91.25 26 PHE B C 1
ATOM 1029 O O . PHE B 1 26 ? -2.506 4.59 9.523 1 91.25 26 PHE B O 1
ATOM 1036 N N . GLN B 1 27 ? -3.705 4.418 11.484 1 89.75 27 GLN B N 1
ATOM 1037 C CA . GLN B 1 27 ? -3.201 5.688 11.992 1 89.75 27 GLN B CA 1
ATOM 1038 C C . GLN B 1 27 ? -2.826 5.582 13.469 1 89.75 27 GLN B C 1
ATOM 1040 O O . GLN B 1 27 ? -3.391 4.766 14.203 1 89.75 27 GLN B O 1
ATOM 1045 N N . LYS B 1 28 ? -1.933 6.332 13.883 1 89.31 28 LYS B N 1
ATOM 1046 C CA . LYS B 1 28 ? -1.53 6.406 15.281 1 89.31 28 LYS B CA 1
ATOM 1047 C C . LYS B 1 28 ? -2.682 6.883 16.156 1 89.31 28 LYS B C 1
ATOM 1049 O O . LYS B 1 28 ? -3.518 7.68 15.727 1 89.31 28 LYS B O 1
ATOM 1054 N N . THR B 1 29 ? -2.59 6.438 17.406 1 89.19 29 THR B N 1
ATOM 1055 C CA . THR B 1 29 ? -3.568 6.91 18.375 1 89.19 29 THR B CA 1
ATOM 1056 C C . THR B 1 29 ? -3.516 8.43 18.5 1 89.19 29 THR B C 1
ATOM 1058 O O . THR B 1 29 ? -2.434 9.016 18.594 1 89.19 29 THR B O 1
ATOM 1061 N N . GLY B 1 30 ? -4.676 9.125 18.391 1 86.44 30 GLY B N 1
ATOM 1062 C CA . GLY B 1 30 ? -4.727 10.57 18.531 1 86.44 30 GLY B CA 1
ATOM 1063 C C . GLY B 1 30 ? -4.816 11.289 17.203 1 86.44 30 GLY B C 1
ATOM 1064 O O . GLY B 1 30 ? -5.18 12.469 17.141 1 86.44 30 GLY B O 1
ATOM 1065 N N . VAL B 1 31 ? -4.445 10.625 16.219 1 85.88 31 VAL B N 1
ATOM 1066 C CA . VAL B 1 31 ? -4.566 11.219 14.898 1 85.88 31 VAL B CA 1
ATOM 1067 C C . VAL B 1 31 ? -6.004 11.102 14.406 1 85.88 31 VAL B C 1
ATOM 1069 O O . VAL B 1 31 ? -6.629 10.047 14.547 1 85.88 31 VAL B O 1
ATOM 1072 N N . LYS B 1 32 ? -6.492 12.164 13.859 1 85 32 LYS B N 1
ATOM 1073 C CA . LYS B 1 32 ? -7.836 12.148 13.289 1 85 32 LYS B CA 1
ATOM 1074 C C . LYS B 1 32 ? -7.934 11.156 12.133 1 85 32 LYS B C 1
ATOM 1076 O O . LYS B 1 32 ? -6.973 10.977 11.383 1 85 32 LYS B O 1
ATOM 1081 N N . TRP B 1 33 ? -9.141 10.68 11.969 1 84.75 33 TRP B N 1
ATOM 1082 C CA . TRP B 1 33 ? -9.375 9.75 10.867 1 84.75 33 TRP B CA 1
ATOM 1083 C C . TRP B 1 33 ? -9.281 10.469 9.523 1 84.75 33 TRP B C 1
ATOM 1085 O O . TRP B 1 33 ? -9.719 11.617 9.398 1 84.75 33 TRP B O 1
ATOM 1095 N N . PHE B 1 34 ? -8.672 9.766 8.625 1 83.62 34 PHE B N 1
ATOM 1096 C CA . PHE B 1 34 ? -8.516 10.312 7.285 1 83.62 34 PHE B CA 1
ATOM 1097 C C . PHE B 1 34 ? -8.75 9.242 6.23 1 83.62 34 PHE B C 1
ATOM 1099 O O . PHE B 1 34 ? -8.773 8.047 6.551 1 83.62 34 PHE B O 1
ATOM 1106 N N . GLY B 1 35 ? -8.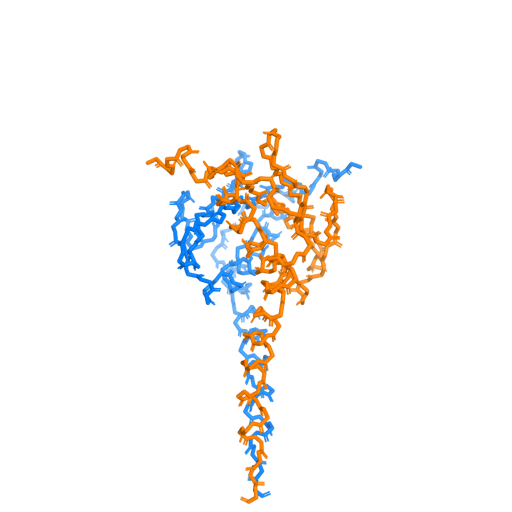883 9.727 4.965 1 81.38 35 GLY B N 1
ATOM 1107 C CA . GLY B 1 35 ? -9.109 8.836 3.838 1 81.38 35 GLY B CA 1
ATOM 1108 C C . GLY B 1 35 ? -10.578 8.5 3.627 1 81.38 35 GLY B C 1
ATOM 1109 O O . GLY B 1 35 ? -11.414 8.812 4.473 1 81.38 35 GLY B O 1
ATOM 1110 N N . SER B 1 36 ? -10.82 7.926 2.498 1 77.56 36 SER B N 1
ATOM 1111 C CA . SER B 1 36 ? -12.195 7.625 2.102 1 77.56 36 SER B CA 1
ATOM 1112 C C . SER B 1 36 ? -12.664 6.293 2.684 1 77.56 36 SER B C 1
ATOM 1114 O O . SER B 1 36 ? -13.859 6.02 2.738 1 77.56 36 SER B O 1
ATOM 1116 N N . LEU B 1 37 ? -11.734 5.52 3.121 1 74.12 37 LEU B N 1
ATOM 1117 C CA . LEU B 1 37 ? -12.102 4.191 3.604 1 74.12 37 LEU B CA 1
ATOM 1118 C C . LEU B 1 37 ? -11.68 4.008 5.059 1 74.12 37 LEU B C 1
ATOM 1120 O O . LEU B 1 37 ? -10.625 4.492 5.473 1 74.12 37 LEU B O 1
ATOM 1124 N N . ARG B 1 38 ? -12.703 3.758 5.832 1 76 38 ARG B N 1
ATOM 1125 C CA . ARG B 1 38 ? -12.391 3.453 7.223 1 76 38 ARG B CA 1
ATOM 1126 C C . ARG B 1 38 ? -12.148 1.959 7.414 1 76 38 ARG B C 1
ATOM 1128 O O . ARG B 1 38 ? -13.016 1.141 7.094 1 76 38 ARG B O 1
ATOM 1135 N N . GLY B 1 39 ? -10.898 1.707 7.797 1 78.12 39 GLY B N 1
ATOM 1136 C CA . GLY B 1 39 ? -10.594 0.31 8.055 1 78.12 39 GLY B CA 1
ATOM 1137 C C . GLY B 1 39 ? -10.242 -0.468 6.805 1 78.12 39 GLY B C 1
ATOM 1138 O O . GLY B 1 39 ? -9.547 0.045 5.926 1 78.12 39 GLY B O 1
ATOM 1139 N N . LYS B 1 40 ? -10.734 -1.736 6.758 1 87.06 40 LYS B N 1
ATOM 1140 C CA . LYS B 1 40 ? -10.398 -2.635 5.656 1 87.06 40 LYS B CA 1
ATOM 1141 C C . LYS B 1 40 ? -11.422 -2.527 4.531 1 87.06 40 LYS B C 1
ATOM 1143 O O . LYS B 1 40 ? -12.625 -2.531 4.781 1 87.06 40 LYS B O 1
ATOM 1148 N N . SER B 1 41 ? -10.961 -2.273 3.311 1 92 41 SER B N 1
ATOM 1149 C CA . SER B 1 41 ? -11.789 -2.186 2.113 1 92 41 SER B CA 1
ATOM 1150 C C . SER B 1 41 ? -11.156 -2.939 0.947 1 92 41 SER B C 1
ATOM 1152 O O . SER B 1 41 ? -9.969 -3.246 0.973 1 92 41 SER B O 1
ATOM 1154 N N . VAL B 1 42 ? -12.023 -3.324 -0.033 1 91.94 42 VAL B N 1
ATOM 1155 C CA . VAL B 1 42 ? -11.547 -3.9 -1.284 1 91.94 42 VAL B CA 1
ATOM 1156 C C . VAL B 1 42 ? -11.734 -2.898 -2.422 1 91.94 42 VAL B C 1
ATOM 1158 O O . VAL B 1 42 ? -12.828 -2.359 -2.604 1 91.94 42 VAL B O 1
ATOM 1161 N N . ILE B 1 43 ? -10.602 -2.611 -3.156 1 91.12 43 ILE B N 1
ATOM 1162 C CA . ILE B 1 43 ? -10.609 -1.59 -4.195 1 91.12 43 ILE B CA 1
ATOM 1163 C C . ILE B 1 43 ? -10.133 -2.189 -5.516 1 91.12 43 ILE B C 1
ATOM 1165 O O . ILE B 1 43 ? -9.336 -3.135 -5.52 1 91.12 43 ILE B O 1
ATOM 1169 N N . SER B 1 44 ? -10.633 -1.635 -6.641 1 87.06 44 SER B N 1
ATOM 1170 C CA . SER B 1 44 ? -10.195 -2.07 -7.961 1 87.06 44 SER B CA 1
ATOM 1171 C C . SER B 1 44 ? -8.797 -1.544 -8.281 1 87.06 44 SER B C 1
ATOM 1173 O O . SER B 1 44 ? -8.336 -0.58 -7.668 1 87.06 44 SER B O 1
ATOM 1175 N N . ALA B 1 45 ? -8.195 -2.17 -9.258 1 83.5 45 ALA B N 1
ATOM 1176 C CA . ALA B 1 45 ? -6.891 -1.731 -9.75 1 83.5 45 ALA B CA 1
ATOM 1177 C C . ALA B 1 45 ? -6.953 -0.293 -10.258 1 83.5 45 ALA B C 1
ATOM 1179 O O . ALA B 1 45 ? -6.012 0.481 -10.062 1 83.5 45 ALA B O 1
ATOM 1180 N N . GLN B 1 46 ? -8.047 0.062 -10.875 1 82.94 46 GLN B N 1
ATOM 1181 C CA . GLN B 1 46 ? -8.203 1.38 -11.484 1 82.94 46 GLN B CA 1
ATOM 1182 C C . GLN B 1 46 ? -8.32 2.465 -10.414 1 82.94 46 GLN B C 1
ATOM 1184 O O . GLN B 1 46 ? -7.82 3.578 -10.602 1 82.94 46 GLN B O 1
ATOM 1189 N N . ALA B 1 47 ? -8.883 2.168 -9.336 1 85.75 47 ALA B N 1
ATOM 1190 C CA . ALA B 1 47 ? -9.148 3.154 -8.289 1 85.75 47 ALA B CA 1
ATOM 1191 C C . ALA B 1 47 ? -7.98 3.254 -7.316 1 85.75 47 ALA B C 1
ATOM 1193 O O . ALA B 1 47 ? -7.855 4.238 -6.586 1 85.75 47 ALA B O 1
ATOM 1194 N N . LEU B 1 48 ? -7.117 2.328 -7.348 1 87.94 48 LEU B N 1
ATOM 1195 C CA . LEU B 1 48 ? -6.102 2.17 -6.312 1 87.94 48 LEU B CA 1
ATOM 1196 C C . LEU B 1 48 ? -5.152 3.363 -6.293 1 87.94 48 LEU B C 1
ATOM 1198 O O . LEU B 1 48 ? -4.902 3.947 -5.238 1 87.94 48 LEU B O 1
ATOM 1202 N N . PRO B 1 49 ? -4.668 3.762 -7.473 1 84.69 49 PRO B N 1
ATOM 1203 C CA . PRO B 1 49 ? -3.719 4.875 -7.457 1 84.69 49 PRO B CA 1
ATOM 1204 C C . PRO B 1 49 ? -4.309 6.145 -6.848 1 84.69 49 PRO B C 1
ATOM 1206 O O . PRO B 1 49 ? -3.662 6.797 -6.023 1 84.69 49 PRO B O 1
ATOM 1209 N N . THR B 1 50 ? -5.434 6.465 -7.223 1 84.19 50 THR B N 1
ATOM 1210 C CA . THR B 1 50 ? -6.098 7.664 -6.723 1 84.19 50 THR B CA 1
ATOM 1211 C C . THR B 1 50 ? -6.359 7.551 -5.223 1 84.19 50 THR B C 1
ATOM 1213 O O . THR B 1 50 ? -6.141 8.508 -4.473 1 84.19 50 THR B O 1
ATOM 1216 N N . PHE B 1 51 ? -6.785 6.441 -4.832 1 87.25 51 PHE B N 1
ATOM 1217 C CA . PHE B 1 51 ? -7.043 6.195 -3.418 1 87.25 51 PHE B CA 1
ATOM 1218 C C . PHE B 1 51 ? -5.785 6.414 -2.592 1 87.25 51 PHE B C 1
ATOM 1220 O O . PHE B 1 51 ? -5.812 7.113 -1.577 1 87.25 51 PHE B O 1
ATOM 1227 N N . ILE B 1 52 ? -4.707 5.82 -3.041 1 89 52 ILE B N 1
ATOM 1228 C CA . ILE B 1 52 ? -3.451 5.895 -2.301 1 89 52 ILE B CA 1
ATOM 1229 C C . ILE B 1 52 ? -2.984 7.348 -2.221 1 89 52 ILE B C 1
ATOM 1231 O O . ILE B 1 52 ? -2.584 7.82 -1.154 1 89 52 ILE B O 1
ATOM 1235 N N . ARG B 1 53 ? -3.094 7.973 -3.318 1 84.69 53 ARG B N 1
ATOM 1236 C CA . ARG B 1 53 ? -2.641 9.359 -3.367 1 84.69 53 ARG B CA 1
ATOM 1237 C C . ARG B 1 53 ? -3.467 10.234 -2.436 1 84.69 53 ARG B C 1
ATOM 1239 O O . ARG B 1 53 ? -2.916 11.039 -1.681 1 84.69 53 ARG B O 1
ATOM 1246 N N . TYR B 1 54 ? -4.723 10.086 -2.492 1 85.69 54 TYR B N 1
ATOM 1247 C CA . TYR B 1 54 ? -5.621 10.867 -1.652 1 85.69 54 TYR B CA 1
ATOM 1248 C C . TYR B 1 54 ? -5.371 10.586 -0.176 1 85.69 54 TYR B C 1
ATOM 1250 O O . TYR B 1 54 ? -5.234 11.508 0.625 1 85.69 54 TYR B O 1
ATOM 1258 N N . THR B 1 55 ? -5.332 9.367 0.185 1 88.25 55 THR B N 1
ATOM 1259 C CA . THR B 1 55 ? -5.109 8.953 1.565 1 88.25 55 THR B CA 1
ATOM 1260 C C . THR B 1 55 ? -3.777 9.492 2.082 1 88.25 55 THR B C 1
ATOM 1262 O O . THR B 1 55 ? -3.688 9.945 3.223 1 88.25 55 THR B O 1
ATOM 1265 N N . ALA B 1 56 ? -2.795 9.469 1.205 1 88.94 56 ALA B N 1
ATOM 1266 C CA . ALA B 1 56 ? -1.46 9.914 1.593 1 88.94 56 ALA B CA 1
ATOM 1267 C C . ALA B 1 56 ? -1.441 11.414 1.865 1 88.94 56 ALA B C 1
ATOM 1269 O O . ALA B 1 56 ? -0.796 11.875 2.811 1 88.94 56 ALA B O 1
ATOM 1270 N N . ILE B 1 57 ? -2.055 12.141 1.052 1 85.25 57 ILE B N 1
ATOM 1271 C CA . ILE B 1 57 ? -2.115 13.586 1.213 1 85.25 57 ILE B CA 1
ATOM 1272 C C . ILE B 1 57 ? -2.805 13.93 2.531 1 85.25 57 ILE B C 1
ATOM 1274 O O . ILE B 1 57 ? -2.314 14.766 3.297 1 85.25 57 ILE B O 1
ATOM 1278 N N . GLU B 1 58 ? -3.93 13.305 2.742 1 86.5 58 GLU B N 1
ATOM 1279 C CA . GLU B 1 58 ? -4.641 13.547 3.992 1 86.5 58 GLU B CA 1
ATOM 1280 C C . GLU B 1 58 ? -3.803 13.133 5.195 1 86.5 58 GLU B C 1
ATOM 1282 O O . GLU B 1 58 ? -3.777 13.828 6.211 1 86.5 58 GLU B O 1
ATOM 1287 N N . ALA B 1 59 ? -3.189 12.008 5.113 1 88.06 59 ALA B N 1
ATOM 1288 C CA . ALA B 1 59 ? -2.316 11.531 6.18 1 88.06 59 ALA B CA 1
ATOM 1289 C C . ALA B 1 59 ? -1.231 12.555 6.504 1 88.06 59 ALA B C 1
ATOM 1291 O O . ALA B 1 59 ? -0.941 12.812 7.676 1 88.06 59 ALA B O 1
ATOM 1292 N N . ASP B 1 60 ? -0.62 13.086 5.457 1 84.06 60 ASP B N 1
ATOM 1293 C CA . ASP B 1 60 ? 0.444 14.07 5.633 1 84.06 60 ASP B CA 1
ATOM 1294 C C . ASP B 1 60 ? -0.069 15.305 6.371 1 84.06 60 ASP B C 1
ATOM 1296 O O . ASP B 1 60 ? 0.586 15.805 7.289 1 84.06 60 ASP B O 1
ATOM 1300 N N . VAL B 1 61 ? -1.159 15.859 5.977 1 83.69 61 VAL B N 1
ATOM 1301 C CA . VAL B 1 61 ? -1.753 17.047 6.57 1 83.69 61 VAL B CA 1
ATOM 1302 C C . VAL B 1 61 ? -2.072 16.797 8.039 1 83.69 61 VAL B C 1
ATOM 1304 O O . VAL B 1 61 ? -1.707 17.594 8.906 1 83.69 61 VAL B O 1
ATOM 1307 N N . LEU B 1 62 ? -2.719 15.68 8.32 1 86.38 62 LEU B N 1
ATOM 1308 C CA . LEU B 1 62 ? -3.154 15.375 9.68 1 86.38 62 LEU B CA 1
ATOM 1309 C C . LEU B 1 62 ? -1.961 15.07 10.578 1 86.38 62 LEU B C 1
ATOM 1311 O O . LEU B 1 62 ? -1.979 15.391 11.766 1 86.38 62 LEU B O 1
ATOM 1315 N N . ALA B 1 63 ? -0.966 14.469 9.977 1 85.94 63 ALA B N 1
ATOM 1316 C CA . ALA B 1 63 ? 0.26 14.227 10.727 1 85.94 63 ALA B CA 1
ATOM 1317 C C . ALA B 1 63 ? 0.895 15.539 11.18 1 85.94 63 ALA B C 1
ATOM 1319 O O . ALA B 1 63 ? 1.365 15.648 12.312 1 85.94 63 ALA B O 1
ATOM 1320 N N . ARG B 1 64 ? 0.952 16.453 10.32 1 84.06 64 ARG B N 1
ATOM 1321 C CA . ARG B 1 64 ? 1.517 17.766 10.641 1 84.06 64 ARG B CA 1
ATOM 1322 C C . ARG B 1 64 ? 0.699 18.453 11.719 1 84.06 64 ARG B C 1
ATOM 1324 O O . ARG B 1 64 ? 1.26 19.078 12.633 1 84.06 64 ARG B O 1
ATOM 1331 N N . GLU B 1 65 ? -0.583 18.359 11.516 1 84.19 65 GLU B N 1
ATOM 1332 C CA . GLU B 1 65 ? -1.449 18.938 12.539 1 84.19 65 GLU B CA 1
ATOM 1333 C C . GLU B 1 65 ? -1.213 18.281 13.898 1 84.19 65 GLU B C 1
ATOM 1335 O O . GLU B 1 65 ? -1.164 18.969 14.922 1 84.19 65 GLU B O 1
ATOM 1340 N N . PHE B 1 66 ? -1.11 17.016 13.914 1 85.31 66 PHE B N 1
ATOM 1341 C CA . PHE B 1 66 ? -0.886 16.234 15.125 1 85.31 66 PHE B CA 1
ATOM 1342 C C . PHE B 1 66 ? 0.425 16.641 15.789 1 85.31 66 PHE B C 1
ATOM 1344 O O . PHE B 1 66 ? 0.469 16.875 17 1 85.31 66 PHE B O 1
ATOM 1351 N N . THR B 1 67 ? 1.412 16.766 15.039 1 84.5 67 THR B N 1
ATOM 1352 C CA . THR B 1 67 ? 2.738 17.094 15.547 1 84.5 67 THR B CA 1
ATOM 1353 C C . THR B 1 67 ? 2.77 18.531 16.094 1 84.5 67 THR B C 1
ATOM 1355 O O . THR B 1 67 ? 3.453 18.797 17.078 1 84.5 67 THR B O 1
ATOM 1358 N N . ALA B 1 68 ? 2.035 19.406 15.43 1 85.25 68 ALA B N 1
ATOM 1359 C CA . ALA B 1 68 ? 1.997 20.812 15.82 1 85.25 68 ALA B CA 1
ATOM 1360 C C . ALA B 1 68 ? 1.096 21.016 17.031 1 85.25 68 ALA B C 1
ATOM 1362 O O . ALA B 1 68 ? 1.107 22.078 17.641 1 85.25 68 ALA B O 1
ATOM 1363 N N . GLY B 1 69 ? 0.38 19.953 17.344 1 82.25 69 GLY B N 1
ATOM 1364 C CA . GLY B 1 69 ? -0.553 20.094 18.453 1 82.25 69 GLY B CA 1
ATOM 1365 C C . GLY B 1 69 ? -1.758 20.953 18.109 1 82.25 69 GLY B C 1
ATOM 1366 O O . GLY B 1 69 ? -2.354 21.578 18.984 1 82.25 69 GLY B O 1
ATOM 1367 N N . ILE B 1 70 ? -1.94 21.297 16.891 1 73.25 70 ILE B N 1
ATOM 1368 C CA . ILE B 1 70 ? -3.039 22.141 16.422 1 73.25 70 ILE B CA 1
ATOM 1369 C C . ILE B 1 70 ? -4.312 21.312 16.297 1 73.25 70 ILE B C 1
ATOM 1371 O O . ILE B 1 70 ? -4.293 20.219 15.734 1 73.25 70 ILE B O 1
ATOM 1375 N N . LYS B 1 71 ? -5.223 21.547 17.094 1 66.31 71 LYS B N 1
ATOM 1376 C CA . LYS B 1 71 ? -6.543 20.938 16.969 1 66.31 71 LYS B CA 1
ATOM 1377 C C . LYS B 1 71 ? -7.371 21.641 15.898 1 66.31 71 LYS B C 1
ATOM 1379 O O . LYS B 1 71 ? -8.148 22.547 16.203 1 66.31 71 LYS B O 1
ATOM 1384 N N . MET B 1 72 ? -6.605 22.031 14.781 1 58.44 72 MET B N 1
ATOM 1385 C CA . MET B 1 72 ? -7.438 22.672 13.758 1 58.44 72 MET B CA 1
ATOM 1386 C C . MET B 1 72 ? -8.539 21.719 13.289 1 58.44 72 MET B C 1
ATOM 1388 O O . MET B 1 72 ? -8.375 20.5 13.336 1 58.44 72 MET B O 1
ATOM 1392 N N . LEU B 1 73 ? -9.766 22.25 13.055 1 55.72 73 LEU B N 1
ATOM 1393 C CA . LEU B 1 73 ? -10.859 21.422 12.539 1 55.72 73 LEU B CA 1
ATOM 1394 C C . LEU B 1 73 ? -10.445 20.719 11.258 1 55.72 73 LEU B C 1
ATOM 1396 O O . LEU B 1 73 ? -9.836 21.312 10.375 1 55.72 73 LEU B O 1
ATOM 1400 N N . PRO B 1 74 ? -10.219 19.531 11.266 1 56.84 74 PRO B N 1
ATOM 1401 C CA . PRO B 1 74 ? -9.797 18.609 10.203 1 56.84 74 PRO B CA 1
ATOM 1402 C C . PRO B 1 74 ? -10.328 19.016 8.828 1 56.84 74 PRO B C 1
ATOM 1404 O O . PRO B 1 74 ? -9.602 18.922 7.832 1 56.84 74 PRO B O 1
ATOM 1407 N N . SER B 1 75 ? -11.484 19.703 8.75 1 62.09 75 SER B N 1
ATOM 1408 C CA . SER B 1 75 ? -12.32 19.766 7.559 1 62.09 75 SER B CA 1
ATOM 1409 C C . SER B 1 75 ? -11.734 20.719 6.516 1 62.09 75 SER B C 1
ATOM 1411 O O . SER B 1 75 ? -11.727 20.406 5.324 1 62.09 75 SER B O 1
ATOM 1413 N N . GLU B 1 76 ? -11.016 21.766 6.988 1 70.38 76 GLU B N 1
ATOM 1414 C CA . GLU B 1 76 ? -10.641 22.734 5.965 1 70.38 76 GLU B CA 1
ATOM 1415 C C . GLU B 1 76 ? -9.352 22.328 5.254 1 70.38 76 GLU B C 1
ATOM 1417 O O . GLU B 1 76 ? -9.25 22.422 4.031 1 70.38 76 GLU B O 1
ATOM 1422 N N . LYS B 1 77 ? -8.391 21.953 6.008 1 72.12 77 LYS B N 1
ATOM 1423 C CA . LYS B 1 77 ? -7.113 21.594 5.41 1 72.12 77 LYS B CA 1
ATOM 1424 C C . LYS B 1 77 ? -7.23 20.297 4.617 1 72.12 77 LYS B C 1
ATOM 1426 O O . LYS B 1 77 ? -6.633 20.156 3.545 1 72.12 77 LYS B O 1
ATOM 1431 N N . VAL B 1 78 ? -8.008 19.469 5.16 1 72.88 78 VAL B N 1
ATOM 1432 C CA . VAL B 1 78 ? -8.25 18.219 4.449 1 72.88 78 VAL B CA 1
ATOM 14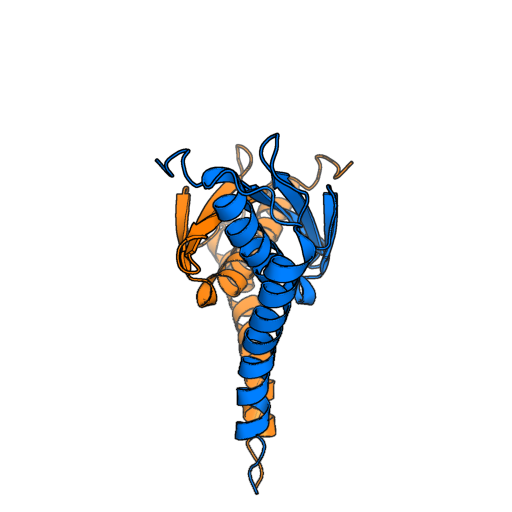33 C C . VAL B 1 78 ? -8.992 18.5 3.146 1 72.88 78 VAL B C 1
ATOM 1435 O O . VAL B 1 78 ? -8.641 17.969 2.094 1 72.88 78 VAL B O 1
ATOM 1438 N N . LEU B 1 79 ? -9.914 19.406 3.299 1 73.12 79 LEU B N 1
ATOM 1439 C CA . LEU B 1 79 ? -10.672 19.797 2.109 1 73.12 79 LEU B CA 1
ATOM 1440 C C . LEU B 1 79 ? -9.75 20.453 1.078 1 73.12 79 LEU B C 1
ATOM 1442 O O . LEU B 1 79 ? -9.883 20.203 -0.122 1 73.12 79 LEU B O 1
ATOM 1446 N N . ASN B 1 80 ? -8.875 21.188 1.497 1 75.88 80 ASN B N 1
ATOM 1447 C CA . ASN B 1 80 ? -7.934 21.828 0.589 1 75.88 80 ASN B CA 1
ATOM 1448 C C . ASN B 1 80 ? -6.984 20.828 -0.046 1 75.88 80 ASN B C 1
ATOM 1450 O O . ASN B 1 80 ? -6.645 20.938 -1.226 1 75.88 80 ASN B O 1
ATOM 1454 N N . SER B 1 81 ? -6.645 19.922 0.793 1 73.81 81 SER B N 1
ATOM 1455 C CA . SER B 1 81 ? -5.762 18.875 0.268 1 73.81 81 SER B CA 1
ATOM 1456 C C . SER B 1 81 ? -6.457 18.062 -0.812 1 73.81 81 SER B C 1
ATOM 1458 O O . SER B 1 81 ? -5.848 17.719 -1.829 1 73.81 81 SER B O 1
ATOM 1460 N N . ARG B 1 82 ? -7.664 17.812 -0.621 1 74 82 ARG B N 1
ATOM 1461 C CA . ARG B 1 82 ? -8.453 17.094 -1.609 1 74 82 ARG B CA 1
ATOM 1462 C C . ARG B 1 82 ? -8.578 17.891 -2.904 1 74 82 ARG B C 1
ATOM 1464 O O . ARG B 1 82 ? -8.5 17.312 -3.996 1 74 82 ARG B O 1
ATOM 1471 N N . LYS B 1 83 ? -8.773 19.031 -2.738 1 74.62 83 LYS B N 1
ATOM 1472 C CA . LYS B 1 83 ? -8.844 19.906 -3.902 1 74.62 83 LYS B CA 1
ATOM 1473 C C . LYS B 1 83 ? -7.527 19.906 -4.676 1 74.62 83 LYS B C 1
ATOM 1475 O O . LYS B 1 83 ? -7.523 19.797 -5.902 1 74.62 83 LYS B O 1
ATOM 1480 N N . THR B 1 84 ? -6.5 20 -3.943 1 69.06 84 THR B N 1
ATOM 1481 C CA . THR B 1 84 ? -5.176 19.984 -4.559 1 69.06 84 THR B CA 1
ATOM 1482 C C . THR B 1 84 ? -4.93 18.672 -5.289 1 69.06 84 THR B C 1
ATOM 1484 O O . THR B 1 84 ? -4.441 18.656 -6.418 1 69.06 84 THR B O 1
ATOM 1487 N N . LEU B 1 85 ? -5.27 17.688 -4.676 1 68.25 85 LEU B N 1
ATOM 1488 C CA . LEU B 1 85 ? -5.109 16.375 -5.285 1 68.25 85 LEU B CA 1
ATOM 1489 C C . LEU B 1 85 ? -5.965 16.25 -6.539 1 68.25 85 LEU B C 1
ATOM 1491 O O . LEU B 1 85 ? -5.527 15.68 -7.543 1 68.25 85 LEU B O 1
ATOM 1495 N N . TRP B 1 86 ? -7.145 16.672 -6.348 1 65.69 86 TRP B N 1
ATOM 1496 C CA . TRP B 1 86 ? -8.047 16.688 -7.496 1 65.69 86 TRP B CA 1
ATOM 1497 C C . TRP B 1 86 ? -7.426 17.438 -8.664 1 65.69 86 TRP B C 1
ATOM 1499 O O . TRP B 1 86 ? -7.492 16.984 -9.812 1 65.69 86 TRP B O 1
ATOM 1509 N N . GLU B 1 87 ? -6.758 18.391 -8.383 1 66 87 GLU B N 1
ATOM 1510 C CA . GLU B 1 87 ? -6.098 19.203 -9.406 1 66 87 GLU B CA 1
ATOM 1511 C C . GLU B 1 87 ? -4.895 18.469 -9.992 1 66 87 GLU B C 1
ATOM 1513 O O . GLU B 1 87 ? -4.656 18.547 -11.203 1 66 87 GLU B O 1
ATOM 1518 N N . MET B 1 88 ? -4.312 17.828 -9.141 1 60.38 88 MET B N 1
ATOM 1519 C CA . MET B 1 88 ? -3.113 17.125 -9.578 1 60.38 88 MET B CA 1
ATOM 1520 C C . MET B 1 88 ? -3.479 15.914 -10.43 1 60.38 88 MET B C 1
ATOM 1522 O O . MET B 1 88 ? -2.75 15.555 -11.359 1 60.38 88 MET B O 1
ATOM 1526 N N . THR B 1 89 ? -4.383 15.305 -9.969 1 59.06 89 THR B N 1
ATOM 1527 C CA . THR B 1 89 ? -4.809 14.109 -10.68 1 59.06 89 THR B CA 1
ATOM 1528 C C . THR B 1 89 ? -5.582 14.477 -11.945 1 59.06 89 THR B C 1
ATOM 1530 O O . THR B 1 89 ? -5.52 13.758 -12.945 1 59.06 89 THR B O 1
ATOM 1533 N N . ASN B 1 90 ? -6.43 15.438 -11.82 1 56.31 90 ASN B N 1
ATOM 1534 C CA . ASN B 1 90 ? -7.184 15.898 -12.977 1 56.31 90 ASN B CA 1
ATOM 1535 C C . ASN B 1 90 ? -6.312 16.734 -13.922 1 56.31 90 ASN B C 1
ATOM 1537 O O . ASN B 1 90 ? -6.617 16.844 -15.109 1 56.31 90 ASN B O 1
ATOM 1541 N N . ASP B 1 91 ? -5.426 17.453 -13.398 1 47.78 91 ASP B N 1
ATOM 1542 C CA . ASP B 1 91 ? -4.531 18.156 -14.312 1 47.78 91 ASP B CA 1
ATOM 1543 C C . ASP B 1 91 ? -3.752 17.172 -15.188 1 47.78 91 ASP B C 1
ATOM 1545 O O . ASP B 1 91 ? -3.494 17.438 -16.359 1 47.78 91 ASP B O 1
ATOM 1549 N N . LYS B 1 92 ? -3.301 16.203 -14.602 1 46.09 92 LYS B N 1
ATOM 1550 C CA . LYS B 1 92 ? -2.584 15.281 -15.477 1 46.09 92 LYS B CA 1
ATOM 1551 C C . LYS B 1 92 ? -3.523 14.656 -16.5 1 46.09 92 LYS B C 1
ATOM 1553 O O . LYS B 1 92 ? -3.074 14.141 -17.531 1 46.09 92 LYS B O 1
ATOM 1558 N N . ASP B 1 93 ? -4.762 14.375 -16.125 1 38.78 93 ASP B N 1
ATOM 1559 C CA . ASP B 1 93 ? -5.727 14.062 -17.188 1 38.78 93 ASP B CA 1
ATOM 1560 C C . ASP B 1 93 ? -5.875 15.227 -18.156 1 38.78 93 ASP B C 1
ATOM 1562 O O . ASP B 1 93 ? -6.383 15.055 -19.266 1 38.78 93 ASP B O 1
ATOM 1566 N N . ASN B 1 94 ? -5.605 16.328 -17.703 1 36.56 94 ASN B N 1
ATOM 1567 C CA . ASN B 1 94 ? -5.688 17.438 -18.656 1 36.56 94 ASN B CA 1
ATOM 1568 C C . ASN B 1 94 ? -4.527 17.406 -19.641 1 36.56 94 ASN B C 1
ATOM 1570 O O . ASN B 1 94 ? -4.531 18.141 -20.625 1 36.56 94 ASN B O 1
ATOM 1574 N N . THR B 1 95 ? -3.486 16.844 -19.359 1 34.78 95 THR B N 1
ATOM 1575 C CA . THR B 1 95 ? -2.547 16.719 -20.469 1 34.78 95 THR B CA 1
ATOM 1576 C C . THR B 1 95 ? -3.055 15.703 -21.484 1 34.78 95 THR B C 1
ATOM 1578 O O . THR B 1 95 ? -2.646 15.727 -22.656 1 34.78 95 THR B O 1
ATOM 1581 N N . PHE B 1 96 ? -3.986 14.828 -21.203 1 30.88 96 PHE B N 1
ATOM 1582 C CA . PHE B 1 96 ? -4.699 14.07 -22.219 1 30.88 96 PHE B CA 1
ATOM 1583 C C . PHE B 1 96 ? -5.684 14.961 -22.969 1 30.88 96 PHE B C 1
ATOM 1585 O O . PHE B 1 96 ? -5.895 14.789 -24.172 1 30.88 96 PHE B O 1
ATOM 1592 N N . ASP B 1 97 ? -6.387 15.898 -22.375 1 32.75 97 ASP B N 1
ATOM 1593 C CA . ASP B 1 97 ? -7.234 16.781 -23.156 1 32.75 97 ASP B CA 1
ATOM 1594 C C . ASP B 1 97 ? -6.398 17.703 -24.062 1 32.75 97 ASP B C 1
ATOM 1596 O O . ASP B 1 97 ? -6.789 18 -25.188 1 32.75 97 ASP B O 1
ATOM 1600 N N . GLN B 1 98 ? -5.336 18.25 -23.656 1 30.84 98 GLN B N 1
ATOM 1601 C CA . GLN B 1 98 ? -4.633 19.156 -24.562 1 30.84 98 GLN B CA 1
ATOM 1602 C C . GLN B 1 98 ? -3.971 18.391 -25.703 1 30.84 98 GLN B C 1
ATOM 1604 O O . GLN B 1 98 ? -3.744 18.953 -26.781 1 30.84 98 GLN B O 1
ATOM 1609 N N . ALA B 1 99 ? -3.566 17.156 -25.594 1 31.59 99 ALA B N 1
ATOM 1610 C CA . ALA B 1 99 ? -3.027 16.562 -26.812 1 31.59 99 ALA B CA 1
ATOM 1611 C C . ALA B 1 99 ? -4.125 16.328 -27.844 1 31.59 99 ALA B C 1
ATOM 1613 O O . ALA B 1 99 ? -3.844 16.172 -29.031 1 31.59 99 ALA B O 1
ATOM 1614 N N . VAL B 1 100 ? -5.34 16.141 -27.328 1 28.7 100 VAL B N 1
ATOM 1615 C CA . VAL B 1 100 ? -6.266 15.734 -28.391 1 28.7 100 VAL B CA 1
ATOM 1616 C C . VAL B 1 100 ? -6.707 16.969 -29.188 1 28.7 100 VAL B C 1
ATOM 1618 O O . VAL B 1 100 ? -7.465 16.844 -30.156 1 28.7 100 VAL B O 1
ATOM 1621 N N . SER B 1 101 ? -6.449 18.125 -28.578 1 27.05 101 SER B N 1
ATOM 1622 C CA . SER B 1 101 ? -7.039 19.109 -29.469 1 27.05 101 SER B CA 1
ATOM 1623 C C . SER B 1 101 ? -6.195 19.281 -30.734 1 27.05 101 SER B C 1
ATOM 1625 O O . SER B 1 101 ? -5.172 19.984 -30.703 1 27.05 101 SER B O 1
ATOM 1627 N N . LEU B 1 102 ? -5.844 18.203 -31.391 1 24.23 102 LEU B N 1
ATOM 1628 C CA . LEU B 1 102 ? -5.449 18.438 -32.781 1 24.23 102 LEU B CA 1
ATOM 1629 C C . LEU B 1 102 ? -6.562 19.156 -33.562 1 24.23 102 LEU B C 1
ATOM 1631 O O . LEU B 1 102 ? -7.68 18.641 -33.656 1 24.23 102 LEU B O 1
ATOM 1635 N N . ASP B 1 103 ? -6.801 20.438 -33.375 1 21.53 103 ASP B N 1
ATOM 1636 C CA . ASP B 1 103 ? -7.219 21.156 -34.562 1 21.53 103 ASP B CA 1
ATOM 1637 C C . ASP B 1 103 ? -6.102 21.188 -35.594 1 21.53 103 ASP B C 1
ATOM 1639 O O . ASP B 1 103 ? -4.922 21.172 -35.25 1 21.53 103 ASP B O 1
#